Protein AF-A0A7W0Y3I6-F1 (afdb_monomer)

Mean predicted aligned error: 9.72 Å

Secondary structure (DSSP, 8-state):
-PPP-EEEE-SS-----------S---TTEEEEEEEEEEESSSEEEEEPP-TT--EEEEEEPSS-TTSEEEEEPEEEETTEEEEE--SS--EEEEEE--SSS-EEEEE--S-SEEEEEEEEE--SS--PPPTT-EEEEEEE-SS---SSEEEEEEEETTTEEEEPPP--TT-SEEEEEEEGGGSEESSSSPP----TTSEEEEEEEETTEEEEEEEE------SEEEEEEEPEE----EEEEEE--HHHHHHHHHHSSSPP-S--EEEEEE--TTGGGT---S-EEEEEEE-TT--EEEEEE-

Radius of gyration: 23.43 Å; Cα contacts (8 Å, |Δi|>4): 693; chains: 1; bounding box: 51×39×65 Å

Nearest PDB structures (foldseek):
  5a9h-assembly1_A-2  TM=2.454E-01  e=1.380E-02  Rattus norvegicus
  5a9i-assembly3_C  TM=2.597E-01  e=2.493E-02  Rattus norvegicus
  7u39-assembly3_C  TM=4.810E-01  e=3.143E+00  Streptomyces venezuelae
  7u39-assembly5_L  TM=5.023E-01  e=5.991E+00  Streptomyces venezuelae

Structure (mmCIF, N/CA/C/O backbone):
data_AF-A0A7W0Y3I6-F1
#
_entry.id   AF-A0A7W0Y3I6-F1
#
loop_
_atom_site.group_PDB
_atom_site.id
_atom_site.type_symbol
_atom_site.label_atom_id
_atom_site.label_alt_id
_atom_site.label_comp_id
_atom_site.label_asym_id
_atom_site.label_entity_id
_atom_site.label_seq_id
_atom_site.pdbx_PDB_ins_code
_atom_site.Cartn_x
_atom_site.Cartn_y
_atom_site.Cartn_z
_atom_site.occupancy
_atom_site.B_iso_or_equiv
_atom_site.auth_seq_id
_atom_site.auth_comp_id
_atom_site.auth_asym_id
_atom_site.auth_atom_id
_atom_site.pdbx_PDB_model_num
ATOM 1 N N . MET A 1 1 ? 11.186 -16.496 12.638 1.00 23.61 1 MET A N 1
ATOM 2 C CA . MET A 1 1 ? 12.147 -15.377 12.502 1.00 23.61 1 MET A CA 1
ATOM 3 C C . MET A 1 1 ? 11.538 -14.362 11.546 1.00 23.61 1 MET A C 1
ATOM 5 O O . MET A 1 1 ? 11.675 -14.520 10.338 1.00 23.61 1 MET A O 1
ATOM 9 N N . SER A 1 2 ? 10.797 -13.385 12.070 1.00 23.88 2 SER A N 1
ATOM 10 C CA . SER A 1 2 ? 10.217 -12.300 11.266 1.00 23.88 2 SER A CA 1
ATOM 11 C C . SER A 1 2 ? 11.290 -11.248 10.989 1.00 23.88 2 SER A C 1
ATOM 13 O O . SER A 1 2 ? 12.020 -10.861 11.899 1.00 23.88 2 SER A O 1
ATOM 15 N N . ARG A 1 3 ? 11.442 -10.840 9.725 1.00 25.77 3 ARG A N 1
ATOM 16 C CA . ARG A 1 3 ? 12.366 -9.777 9.301 1.00 25.77 3 ARG A CA 1
ATOM 17 C C . ARG A 1 3 ? 11.548 -8.509 9.057 1.00 25.77 3 ARG A C 1
ATOM 19 O O . ARG A 1 3 ? 10.695 -8.510 8.171 1.00 25.77 3 ARG A O 1
ATOM 26 N N . TYR A 1 4 ? 11.807 -7.467 9.841 1.00 31.23 4 TYR A N 1
ATOM 27 C CA . TYR A 1 4 ? 11.154 -6.162 9.725 1.00 31.23 4 TYR A CA 1
ATOM 28 C C . TYR A 1 4 ? 11.995 -5.210 8.871 1.00 31.23 4 TYR A C 1
ATOM 30 O O . TYR A 1 4 ? 13.224 -5.292 8.867 1.00 31.23 4 TYR A O 1
ATOM 38 N N . LEU A 1 5 ? 11.325 -4.318 8.144 1.00 35.97 5 LEU A N 1
ATOM 39 C CA . LEU A 1 5 ? 11.942 -3.319 7.280 1.00 35.97 5 LEU A CA 1
ATOM 40 C C . LEU A 1 5 ? 11.625 -1.922 7.823 1.00 35.97 5 LEU A C 1
ATOM 42 O O . LEU A 1 5 ? 10.460 -1.562 7.974 1.00 35.97 5 LEU A O 1
ATOM 46 N N . MET A 1 6 ? 12.665 -1.133 8.081 1.00 31.39 6 MET A N 1
ATOM 47 C CA . MET A 1 6 ? 12.549 0.291 8.386 1.00 31.39 6 MET A CA 1
ATOM 48 C C . MET A 1 6 ? 12.756 1.083 7.095 1.00 31.39 6 MET A C 1
ATOM 50 O O . MET A 1 6 ? 13.766 0.892 6.417 1.00 31.39 6 MET A O 1
ATOM 54 N N . VAL A 1 7 ? 11.819 1.971 6.756 1.00 34.12 7 VAL A N 1
ATOM 55 C CA . VAL A 1 7 ? 11.922 2.815 5.558 1.00 34.12 7 VAL A CA 1
ATOM 56 C C . VAL A 1 7 ? 11.980 4.282 5.972 1.00 34.12 7 VAL A C 1
ATOM 58 O O . VAL A 1 7 ? 11.050 4.808 6.581 1.00 34.12 7 VAL A O 1
ATOM 61 N N . LEU A 1 8 ? 13.080 4.957 5.623 1.00 28.06 8 LEU A N 1
ATOM 62 C CA . LEU A 1 8 ? 13.115 6.417 5.566 1.00 28.06 8 LEU A CA 1
ATOM 63 C C . LEU A 1 8 ? 12.366 6.846 4.300 1.00 28.06 8 LEU A C 1
ATOM 65 O O . LEU A 1 8 ? 12.861 6.633 3.194 1.00 28.06 8 LEU A O 1
ATOM 69 N N . SER A 1 9 ? 11.184 7.442 4.454 1.00 30.53 9 SER A N 1
ATOM 70 C CA . SER A 1 9 ? 10.461 8.043 3.332 1.00 30.53 9 SER A CA 1
ATOM 71 C C . SER A 1 9 ? 10.729 9.550 3.296 1.00 30.53 9 SER A C 1
ATOM 73 O O . SER A 1 9 ? 10.430 10.291 4.231 1.00 30.53 9 SER A O 1
ATOM 75 N N . LEU A 1 10 ? 11.337 10.007 2.202 1.00 28.16 10 LEU A N 1
ATOM 76 C CA . LEU A 1 10 ? 11.327 11.412 1.799 1.00 28.16 10 LEU A CA 1
ATOM 77 C C . LEU A 1 10 ? 10.118 11.589 0.872 1.00 28.16 10 LEU A C 1
ATOM 79 O O . LEU A 1 10 ? 9.853 10.707 0.060 1.00 28.16 10 LEU A O 1
ATOM 83 N N . GLY A 1 11 ? 9.363 12.681 1.022 1.00 26.28 11 GLY A N 1
ATOM 84 C CA . GLY A 1 11 ? 8.099 12.909 0.312 1.00 26.28 11 GLY A CA 1
ATOM 85 C C . GLY A 1 11 ? 8.204 12.700 -1.204 1.00 26.28 11 GLY A C 1
ATOM 86 O O . GLY A 1 11 ? 8.725 13.550 -1.920 1.00 26.28 11 GLY A O 1
ATOM 87 N N . GLY A 1 12 ? 7.693 11.561 -1.667 1.00 24.64 12 GLY A N 1
ATOM 88 C CA . GLY A 1 12 ? 7.652 11.135 -3.060 1.00 24.64 12 GLY A CA 1
ATOM 89 C C . GLY A 1 12 ? 7.413 9.628 -3.118 1.00 24.64 12 GLY A C 1
ATOM 90 O O . GLY A 1 12 ? 8.161 8.860 -2.520 1.00 24.64 12 GLY A O 1
ATOM 91 N N . CYS A 1 13 ? 6.349 9.189 -3.789 1.00 28.20 13 CYS A N 1
ATOM 92 C CA . CYS A 1 13 ? 6.054 7.774 -3.996 1.00 28.20 13 CYS A CA 1
ATOM 93 C C . CYS A 1 13 ? 7.183 7.136 -4.821 1.00 28.20 13 CYS A C 1
ATOM 95 O O . CYS A 1 13 ? 7.185 7.216 -6.045 1.00 28.20 13 CYS A O 1
ATOM 97 N N . ALA A 1 14 ? 8.164 6.523 -4.164 1.00 29.33 14 ALA A N 1
ATOM 98 C CA . ALA A 1 14 ? 9.117 5.653 -4.831 1.00 29.33 14 ALA A CA 1
ATOM 99 C C . ALA A 1 14 ? 8.497 4.255 -4.891 1.00 29.33 14 ALA A C 1
ATOM 101 O O . ALA A 1 14 ? 8.496 3.526 -3.901 1.00 29.33 14 ALA A O 1
ATOM 102 N N . GLN A 1 15 ? 7.947 3.876 -6.046 1.00 36.53 15 GLN A N 1
ATOM 103 C CA . GLN A 1 15 ? 7.704 2.463 -6.315 1.00 36.53 15 GLN A CA 1
ATOM 104 C C . GLN A 1 15 ? 9.078 1.798 -6.437 1.00 36.53 15 GLN A C 1
ATOM 106 O O . GLN A 1 15 ? 9.821 2.045 -7.388 1.00 36.53 15 GLN A O 1
ATOM 111 N N . LEU A 1 16 ? 9.447 1.022 -5.422 1.00 40.69 16 LEU A N 1
ATOM 112 C CA . LEU A 1 16 ? 10.707 0.294 -5.377 1.00 40.69 16 LEU A CA 1
ATOM 113 C C . LEU A 1 16 ? 10.617 -0.887 -6.346 1.00 40.69 16 LEU A C 1
ATOM 115 O O . LEU A 1 16 ? 9.976 -1.889 -6.060 1.00 40.69 16 LEU A O 1
ATOM 119 N N . ALA A 1 17 ? 11.229 -0.749 -7.520 1.00 46.31 17 ALA A N 1
ATOM 120 C CA . ALA A 1 17 ? 11.530 -1.886 -8.379 1.00 46.31 17 ALA A CA 1
ATOM 121 C C . ALA A 1 17 ? 12.852 -2.499 -7.898 1.00 46.31 17 ALA A C 1
ATOM 123 O O . ALA A 1 17 ? 13.881 -1.819 -7.877 1.00 46.31 17 ALA A O 1
ATOM 124 N N . GLY A 1 18 ? 12.817 -3.761 -7.471 1.00 43.50 18 GLY A N 1
ATOM 125 C CA . GLY A 1 18 ? 14.021 -4.542 -7.199 1.00 43.50 18 GLY A CA 1
ATOM 126 C C . GLY A 1 18 ? 14.618 -5.051 -8.510 1.00 43.50 18 GLY A C 1
ATOM 127 O O . GLY A 1 18 ? 13.893 -5.559 -9.361 1.00 43.50 18 GLY A O 1
ATOM 128 N N . ILE A 1 19 ? 15.929 -4.899 -8.684 1.00 51.16 19 ILE A N 1
ATOM 129 C CA . ILE A 1 19 ? 16.686 -5.561 -9.753 1.00 51.16 19 ILE A CA 1
ATOM 130 C C . ILE A 1 19 ? 17.261 -6.828 -9.123 1.00 51.16 19 ILE A C 1
ATOM 132 O O . ILE A 1 19 ? 18.123 -6.717 -8.254 1.00 51.16 19 ILE A O 1
ATOM 136 N N . ASP A 1 20 ? 16.747 -7.998 -9.503 1.00 45.16 20 ASP A N 1
ATOM 137 C CA . ASP A 1 20 ? 17.109 -9.267 -8.848 1.00 45.16 20 ASP A CA 1
ATOM 138 C C . ASP A 1 20 ? 18.207 -10.042 -9.606 1.00 45.16 20 ASP A C 1
ATOM 140 O O . ASP A 1 20 ? 18.980 -10.771 -8.995 1.00 45.16 20 ASP A O 1
ATOM 144 N N . ASP A 1 21 ? 18.361 -9.835 -10.923 1.00 50.53 21 ASP A N 1
ATOM 145 C CA . ASP A 1 21 ? 19.458 -10.432 -11.700 1.00 50.53 21 ASP A CA 1
ATOM 146 C C . ASP A 1 21 ? 19.717 -9.667 -13.014 1.00 50.53 21 ASP A C 1
ATOM 148 O O . ASP A 1 21 ? 18.790 -9.402 -13.781 1.00 50.53 21 ASP A O 1
ATOM 152 N N . THR A 1 22 ? 20.975 -9.307 -13.290 1.00 51.75 22 THR A N 1
ATOM 153 C CA . THR A 1 22 ? 21.404 -8.712 -14.577 1.00 51.75 22 THR A CA 1
ATOM 154 C C . THR A 1 22 ? 22.368 -9.616 -15.340 1.00 51.75 22 THR A C 1
ATOM 156 O O . THR A 1 22 ? 23.056 -9.153 -16.252 1.00 51.75 22 THR A O 1
ATOM 159 N N . THR A 1 23 ? 22.475 -10.894 -14.964 1.00 50.28 23 THR A N 1
ATOM 160 C CA . THR A 1 23 ? 23.443 -11.817 -15.557 1.00 50.28 23 THR A CA 1
ATOM 161 C C . THR A 1 23 ? 22.762 -12.971 -16.287 1.00 50.28 23 THR A C 1
ATOM 163 O O . THR A 1 23 ? 22.125 -13.838 -15.708 1.00 50.28 23 THR A O 1
ATOM 166 N N . GLY A 1 24 ? 22.926 -12.995 -17.608 1.00 53.41 24 GLY A N 1
ATOM 167 C CA . GLY A 1 24 ? 22.560 -14.112 -18.473 1.00 53.41 24 GLY A CA 1
ATOM 168 C C . GLY A 1 24 ? 23.407 -14.069 -19.747 1.00 53.41 24 GLY A C 1
ATOM 169 O O . GLY A 1 24 ? 23.913 -12.996 -20.090 1.00 53.41 24 GLY A O 1
ATOM 170 N N . PRO A 1 25 ? 23.617 -15.197 -20.449 1.00 51.16 25 PRO A N 1
ATOM 171 C CA . PRO A 1 25 ? 24.312 -15.199 -21.730 1.00 51.16 25 PRO A CA 1
ATOM 172 C C . PRO A 1 25 ? 23.469 -14.433 -22.758 1.00 51.16 25 PRO A C 1
ATOM 174 O O . PRO A 1 25 ? 22.577 -14.990 -23.392 1.00 51.16 25 PRO A O 1
ATOM 177 N N . ALA A 1 26 ? 23.721 -13.134 -22.898 1.00 57.94 26 ALA A N 1
ATOM 178 C CA . ALA A 1 26 ? 23.136 -12.340 -23.964 1.00 57.94 26 ALA A CA 1
ATOM 179 C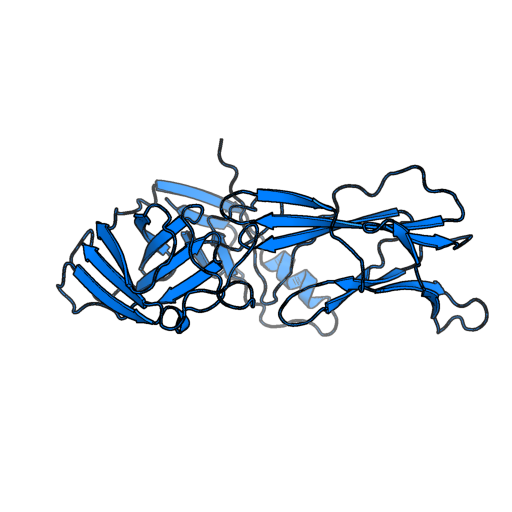 C . ALA A 1 26 ? 23.815 -12.723 -25.283 1.00 57.94 26 ALA A C 1
ATOM 181 O O . ALA A 1 26 ? 25.045 -12.774 -25.363 1.00 57.94 26 ALA A O 1
ATOM 182 N N . SER A 1 27 ? 23.021 -12.961 -26.328 1.00 68.25 27 SER A N 1
ATOM 183 C CA . SER A 1 27 ? 23.555 -12.889 -27.687 1.00 68.25 27 SER A CA 1
ATOM 184 C C . SER A 1 27 ? 24.187 -11.502 -27.864 1.00 68.25 27 SER A C 1
ATOM 186 O O . SER A 1 27 ? 23.546 -10.515 -27.482 1.00 68.25 27 SER A O 1
ATOM 188 N N . PRO A 1 28 ? 25.414 -11.394 -28.406 1.00 71.12 28 PRO A N 1
ATOM 189 C CA . PRO A 1 28 ? 26.099 -10.109 -28.548 1.00 71.12 28 PRO A CA 1
ATOM 190 C C . PRO A 1 28 ? 25.260 -9.089 -29.327 1.00 71.12 28 PRO A C 1
ATOM 192 O O . PRO A 1 28 ? 25.343 -7.903 -29.036 1.00 71.12 28 PRO A O 1
ATOM 195 N N . ASP A 1 29 ? 24.363 -9.561 -30.197 1.00 85.00 29 ASP A N 1
ATOM 196 C CA . ASP A 1 29 ? 23.547 -8.717 -31.070 1.00 85.00 29 ASP A CA 1
ATOM 197 C C . ASP A 1 29 ? 22.122 -8.477 -30.544 1.00 85.00 29 ASP A C 1
ATOM 199 O O . ASP A 1 29 ? 21.364 -7.730 -31.156 1.00 85.00 29 ASP A O 1
ATOM 203 N N . SER A 1 30 ? 21.733 -9.075 -29.411 1.00 88.62 30 SER A N 1
ATOM 204 C CA . SER A 1 30 ? 20.375 -8.947 -28.860 1.00 88.62 30 SER A CA 1
ATOM 205 C C . SER A 1 30 ? 20.365 -8.172 -27.550 1.00 88.62 30 SER A C 1
ATOM 207 O O . SER A 1 30 ? 21.235 -8.358 -26.695 1.00 88.62 30 SER A O 1
ATOM 209 N N . VAL A 1 31 ? 19.341 -7.343 -27.377 1.00 92.88 31 VAL A N 1
ATOM 210 C CA . VAL A 1 31 ? 18.930 -6.805 -26.076 1.00 92.88 31 VAL A CA 1
ATOM 211 C C . VAL A 1 31 ? 17.570 -7.379 -25.701 1.00 92.88 31 VAL A C 1
ATOM 213 O O . VAL A 1 31 ? 16.769 -7.674 -26.589 1.00 92.88 31 VAL A O 1
ATOM 216 N N . THR A 1 32 ? 17.327 -7.580 -24.407 1.00 94.38 32 THR A N 1
ATOM 217 C CA . THR A 1 32 ? 16.065 -8.126 -23.892 1.00 94.38 32 THR A CA 1
ATOM 218 C C . THR A 1 32 ? 15.600 -7.393 -22.640 1.00 94.38 32 THR A C 1
ATOM 220 O O . THR A 1 32 ? 16.409 -6.886 -21.856 1.00 94.38 32 THR A O 1
ATOM 223 N N . LEU A 1 33 ? 14.284 -7.316 -22.474 1.00 93.19 33 LEU A N 1
ATOM 224 C CA . LEU A 1 33 ? 13.615 -6.802 -21.287 1.00 93.19 33 LEU A CA 1
ATOM 225 C C . LEU A 1 33 ? 12.475 -7.756 -20.931 1.00 93.19 33 LEU A C 1
ATOM 227 O O . LEU A 1 33 ? 11.520 -7.886 -21.697 1.00 93.19 33 LEU A O 1
ATOM 231 N N . SER A 1 34 ? 12.572 -8.384 -19.764 1.00 93.69 34 SER A N 1
ATOM 232 C CA . SER A 1 34 ? 11.485 -9.136 -19.143 1.00 93.69 34 SER A CA 1
ATOM 233 C C . SER A 1 34 ? 11.064 -8.477 -17.837 1.00 93.69 34 SER A C 1
ATOM 235 O O . SER A 1 34 ? 11.839 -7.764 -17.183 1.00 93.69 34 SER A O 1
ATOM 237 N N . ILE A 1 35 ? 9.804 -8.686 -17.472 1.00 91.31 35 ILE A N 1
ATOM 238 C CA . ILE A 1 35 ? 9.222 -8.097 -16.273 1.00 91.31 35 ILE A CA 1
ATOM 239 C C . ILE A 1 35 ? 8.507 -9.187 -15.496 1.00 91.31 35 ILE A C 1
ATOM 241 O O . ILE A 1 35 ? 7.617 -9.840 -16.029 1.00 91.31 35 ILE A O 1
ATOM 245 N N . ASP A 1 36 ? 8.866 -9.346 -14.230 1.00 89.50 36 ASP A N 1
ATOM 246 C CA . ASP A 1 36 ? 8.116 -10.176 -13.299 1.00 89.50 36 ASP A CA 1
ATOM 247 C C . ASP A 1 36 ? 7.190 -9.309 -12.469 1.00 89.50 36 ASP A C 1
ATOM 249 O O . ASP A 1 36 ? 7.544 -8.218 -12.022 1.00 89.50 36 ASP A O 1
ATOM 253 N N . ARG A 1 37 ? 5.986 -9.813 -12.242 1.00 86.19 37 ARG A N 1
ATOM 254 C CA . ARG A 1 37 ? 4.988 -9.208 -11.379 1.00 86.19 37 ARG A CA 1
ATOM 255 C C . ARG A 1 37 ? 4.991 -9.928 -10.038 1.00 86.19 37 ARG A C 1
ATOM 257 O O . ARG A 1 37 ? 4.665 -11.110 -9.953 1.00 86.19 37 ARG A O 1
ATOM 264 N N . PHE A 1 38 ? 5.302 -9.192 -8.981 1.00 82.12 38 PHE A N 1
ATOM 265 C CA .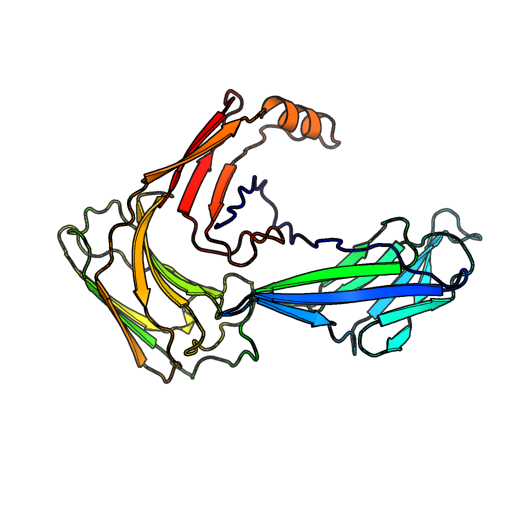 PHE A 1 38 ? 5.153 -9.635 -7.603 1.00 82.12 38 PHE A CA 1
ATOM 266 C C . PHE A 1 38 ? 3.835 -9.103 -7.044 1.00 82.12 38 PHE A C 1
ATOM 268 O O . PHE A 1 38 ? 3.737 -7.942 -6.637 1.00 82.12 38 PHE A O 1
ATOM 275 N N . SER A 1 39 ? 2.813 -9.953 -7.066 1.00 79.06 39 SER A N 1
ATOM 276 C CA . SER A 1 39 ? 1.463 -9.635 -6.606 1.00 79.06 39 SER A CA 1
ATOM 277 C C . SER A 1 39 ? 1.352 -9.916 -5.111 1.00 79.06 39 SER A C 1
ATOM 279 O O . SER A 1 39 ? 1.596 -11.039 -4.667 1.00 79.06 39 SER A O 1
ATOM 281 N N . ILE A 1 40 ? 1.001 -8.898 -4.330 1.00 75.81 40 ILE A N 1
ATOM 282 C CA . ILE A 1 40 ? 0.867 -8.974 -2.876 1.00 75.81 40 ILE A CA 1
ATOM 283 C C . ILE A 1 40 ? -0.610 -8.826 -2.517 1.00 75.81 40 ILE A C 1
ATOM 285 O O . ILE A 1 40 ? -1.146 -7.719 -2.555 1.00 75.81 40 ILE A O 1
ATOM 289 N N . GLY A 1 41 ? -1.240 -9.931 -2.130 1.00 72.31 41 GLY A N 1
ATOM 290 C CA . GLY A 1 41 ? -2.570 -9.951 -1.522 1.00 72.31 41 GLY A CA 1
ATOM 291 C C . GLY A 1 41 ? -2.534 -10.734 -0.213 1.00 72.31 41 GLY A C 1
ATOM 292 O O . GLY A 1 41 ? -1.615 -10.560 0.587 1.00 72.31 41 GLY A O 1
ATOM 293 N N . ALA A 1 42 ? -3.484 -11.652 -0.036 1.00 61.62 42 ALA A N 1
ATOM 294 C CA . ALA A 1 42 ? -3.456 -12.678 1.013 1.00 61.62 42 ALA A CA 1
ATOM 295 C C . ALA A 1 42 ? -2.174 -13.529 0.991 1.00 61.62 42 ALA A C 1
ATOM 297 O O . ALA A 1 42 ? -1.597 -13.892 2.015 1.00 61.62 42 ALA A O 1
ATOM 298 N N . THR A 1 43 ? -1.723 -13.839 -0.221 1.00 67.75 43 THR A N 1
ATOM 299 C CA . THR A 1 43 ? -0.462 -14.510 -0.514 1.00 67.75 43 THR A CA 1
ATOM 300 C C . THR A 1 43 ? 0.394 -13.603 -1.380 1.00 67.75 43 THR A C 1
ATOM 302 O O . THR A 1 43 ? -0.126 -12.764 -2.117 1.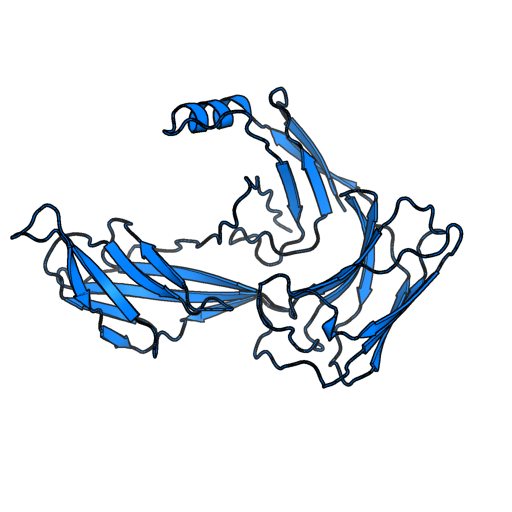00 67.75 43 THR A O 1
ATOM 305 N N . ALA A 1 44 ? 1.706 -13.809 -1.336 1.00 73.38 44 ALA A N 1
ATOM 306 C CA . ALA A 1 44 ? 2.614 -13.198 -2.290 1.00 73.38 44 ALA A CA 1
ATOM 307 C C . ALA A 1 44 ? 2.882 -14.182 -3.433 1.00 73.38 44 ALA A C 1
ATOM 309 O O . ALA A 1 44 ? 3.292 -15.318 -3.180 1.00 73.38 44 ALA A O 1
ATOM 310 N N . VAL A 1 45 ? 2.629 -13.758 -4.668 1.00 81.19 45 VAL A N 1
ATOM 311 C CA . VAL A 1 45 ? 2.835 -14.573 -5.869 1.00 81.19 45 VAL A CA 1
ATOM 312 C C . VAL A 1 45 ? 3.724 -13.808 -6.832 1.00 81.19 45 VAL A C 1
ATOM 314 O O . VAL A 1 45 ? 3.428 -12.671 -7.186 1.00 81.19 45 VAL A O 1
ATOM 317 N N . GLU A 1 46 ? 4.802 -14.449 -7.264 1.00 85.25 46 GLU A N 1
ATOM 318 C CA . GLU A 1 46 ? 5.657 -13.960 -8.339 1.00 85.25 46 GLU A CA 1
ATOM 319 C C . GLU A 1 46 ? 5.324 -14.723 -9.618 1.00 85.25 46 GLU A C 1
ATOM 321 O O . GLU A 1 46 ? 5.279 -15.956 -9.614 1.00 85.25 46 GLU A O 1
ATOM 326 N N . ALA A 1 47 ? 5.062 -13.997 -10.699 1.00 88.56 47 ALA A N 1
ATOM 327 C CA . ALA A 1 47 ? 4.836 -14.573 -12.016 1.00 88.56 47 ALA A CA 1
ATOM 328 C C . ALA A 1 47 ? 5.315 -13.601 -13.101 1.00 88.56 47 ALA A C 1
ATOM 330 O O . ALA A 1 47 ? 5.243 -12.390 -12.884 1.00 88.56 47 ALA A O 1
ATOM 331 N N . PRO A 1 48 ? 5.739 -14.088 -14.278 1.00 91.12 48 PRO A N 1
ATOM 332 C CA . PRO A 1 48 ? 6.033 -13.215 -15.405 1.00 91.12 48 PRO A CA 1
ATOM 333 C C . PRO A 1 48 ? 4.828 -12.341 -15.768 1.00 91.12 48 PRO A C 1
ATOM 335 O O . PRO A 1 48 ? 3.685 -12.808 -15.777 1.00 91.12 48 PRO A O 1
ATOM 338 N N . LEU A 1 49 ? 5.079 -11.069 -16.067 1.00 91.38 49 LEU A N 1
ATOM 339 C CA . LEU A 1 49 ? 4.059 -10.142 -16.534 1.00 91.38 49 LEU A CA 1
ATOM 340 C C . LEU A 1 49 ? 3.788 -10.383 -18.023 1.00 91.38 49 LEU A C 1
ATOM 342 O O . LEU A 1 49 ? 4.719 -10.426 -18.821 1.00 91.38 49 LEU A O 1
ATOM 346 N N . ASP A 1 50 ? 2.515 -10.490 -18.403 1.00 92.88 50 ASP A N 1
ATOM 347 C CA . ASP A 1 50 ? 2.120 -10.467 -19.813 1.00 92.88 50 ASP A CA 1
ATOM 348 C C . ASP A 1 50 ? 2.304 -9.050 -20.375 1.00 92.88 50 ASP A C 1
ATOM 350 O O . ASP A 1 50 ? 1.704 -8.082 -19.898 1.00 92.88 50 ASP A O 1
ATOM 354 N N . LEU A 1 51 ? 3.168 -8.940 -21.377 1.00 94.25 51 LEU A N 1
ATOM 355 C CA . LEU A 1 51 ? 3.550 -7.703 -22.048 1.00 94.25 51 LEU A CA 1
ATOM 356 C C . LEU A 1 51 ? 2.731 -7.456 -23.325 1.00 94.25 51 LEU A C 1
ATOM 358 O O . LEU A 1 51 ? 2.968 -6.477 -24.041 1.00 94.25 51 LEU A O 1
ATOM 362 N N . THR A 1 52 ? 1.752 -8.314 -23.626 1.00 94.19 52 THR A N 1
ATOM 363 C CA . THR A 1 52 ? 0.866 -8.163 -24.785 1.00 94.19 52 THR A CA 1
ATOM 364 C C . THR A 1 52 ? 0.099 -6.839 -24.724 1.00 94.19 52 THR A C 1
ATOM 366 O O . THR A 1 52 ? -0.558 -6.513 -23.739 1.00 94.19 52 THR A O 1
ATOM 369 N N . GLY A 1 53 ? 0.165 -6.057 -25.804 1.00 92.50 53 GLY A N 1
ATOM 370 C CA . GLY A 1 53 ? -0.486 -4.743 -25.891 1.00 92.50 53 GLY A CA 1
ATOM 371 C C . GLY A 1 53 ? 0.269 -3.606 -25.190 1.00 92.50 53 GLY A C 1
ATOM 372 O O . GLY A 1 53 ? -0.150 -2.452 -25.296 1.00 92.50 53 GLY A O 1
ATOM 373 N N . LEU A 1 54 ? 1.389 -3.901 -24.527 1.00 94.69 54 LEU A N 1
ATOM 374 C CA . LEU A 1 54 ? 2.336 -2.913 -24.020 1.00 94.69 54 LEU A CA 1
ATOM 375 C C . LEU A 1 54 ? 3.470 -2.697 -25.035 1.00 94.69 54 LEU A C 1
ATOM 377 O O . LEU A 1 54 ? 3.700 -3.510 -25.931 1.00 94.69 54 LEU A O 1
ATOM 381 N N . THR A 1 55 ? 4.195 -1.586 -24.903 1.00 96.06 55 THR A N 1
ATOM 382 C CA . THR A 1 55 ? 5.265 -1.212 -25.840 1.00 96.06 55 THR A CA 1
ATOM 383 C C . THR A 1 55 ? 6.591 -0.995 -25.135 1.00 96.06 55 THR A C 1
ATOM 385 O O . THR A 1 55 ? 6.622 -0.394 -24.059 1.00 96.06 55 THR A O 1
ATOM 388 N N . ALA A 1 56 ? 7.682 -1.374 -25.799 1.00 97.00 56 ALA A N 1
ATOM 389 C CA . ALA A 1 56 ? 9.037 -0.987 -25.437 1.00 97.00 56 ALA A CA 1
ATOM 390 C C . ALA A 1 56 ? 9.807 -0.458 -26.655 1.00 97.00 56 ALA A C 1
ATOM 392 O O . ALA A 1 56 ? 9.546 -0.809 -27.806 1.00 97.00 56 ALA A O 1
ATOM 393 N N . THR A 1 57 ? 10.742 0.449 -26.411 1.00 97.62 57 THR A N 1
ATOM 394 C CA . THR A 1 57 ? 11.598 1.075 -27.418 1.00 97.62 57 THR A CA 1
ATOM 395 C C . THR A 1 57 ? 12.972 1.292 -26.813 1.00 97.62 57 THR A C 1
ATOM 397 O O . THR A 1 57 ? 13.114 1.993 -25.809 1.00 97.62 57 THR A O 1
ATOM 400 N N . TYR A 1 58 ? 13.991 0.714 -27.433 1.00 96.38 58 TYR A N 1
ATOM 401 C CA . TYR A 1 58 ? 15.372 0.974 -27.064 1.00 96.38 58 TYR A CA 1
ATOM 402 C C . TYR A 1 58 ? 15.830 2.305 -27.658 1.00 96.38 58 TYR A C 1
ATOM 404 O O . TYR A 1 58 ? 15.513 2.645 -28.800 1.00 96.38 58 TYR A O 1
ATOM 412 N N . LEU A 1 59 ? 16.546 3.070 -26.842 1.00 94.81 59 LEU A N 1
ATOM 413 C CA . LEU A 1 59 ? 17.119 4.362 -27.177 1.00 94.81 59 LEU A CA 1
ATOM 414 C C . LEU A 1 59 ? 18.628 4.181 -27.314 1.00 94.81 59 LEU A C 1
ATOM 416 O O . LEU A 1 59 ? 19.344 3.983 -26.326 1.00 94.81 59 LEU A O 1
ATOM 420 N N . GLU A 1 60 ? 19.089 4.231 -28.553 1.00 92.62 60 GLU A N 1
ATOM 421 C CA . GLU A 1 60 ? 20.495 4.165 -28.926 1.00 92.62 60 GLU A CA 1
ATOM 422 C C . GLU A 1 60 ? 20.993 5.578 -29.220 1.00 92.62 60 GLU A C 1
ATOM 424 O O . GLU A 1 60 ? 20.229 6.411 -29.704 1.00 92.62 60 GLU A O 1
ATOM 429 N N . LEU A 1 61 ? 22.265 5.864 -28.947 1.00 88.75 61 LEU A N 1
ATOM 430 C CA . LEU A 1 61 ? 22.863 7.109 -29.429 1.00 88.75 61 LEU A CA 1
ATOM 431 C C . LEU A 1 61 ? 22.823 7.109 -30.956 1.00 88.75 61 LEU A C 1
ATOM 433 O O . LEU A 1 61 ? 23.219 6.123 -31.581 1.00 88.75 61 LEU A O 1
ATOM 437 N N . ASP A 1 62 ? 22.325 8.193 -31.543 1.00 88.94 62 ASP A N 1
ATOM 438 C CA . ASP A 1 62 ? 22.285 8.313 -32.993 1.00 88.94 62 ASP A CA 1
ATOM 439 C C . ASP A 1 62 ? 23.696 8.667 -33.513 1.00 88.94 62 ASP A C 1
ATOM 441 O O . ASP A 1 62 ? 24.258 9.690 -33.111 1.00 88.94 62 ASP A O 1
ATOM 445 N N . PRO A 1 63 ? 24.321 7.827 -34.362 1.00 85.75 63 PRO A N 1
ATOM 446 C CA . PRO A 1 63 ? 25.642 8.124 -34.910 1.00 85.75 63 PRO A CA 1
ATOM 447 C C . PRO A 1 63 ? 25.629 9.307 -35.890 1.00 85.75 63 PRO A C 1
ATOM 449 O O . PRO A 1 63 ? 26.683 9.899 -36.129 1.00 85.75 63 PRO A O 1
ATOM 452 N N . GLU A 1 64 ? 24.469 9.645 -36.461 1.00 91.19 64 GLU A N 1
ATOM 453 C CA . GLU A 1 64 ? 24.294 10.769 -37.386 1.00 91.19 64 GLU A CA 1
ATOM 454 C C . GLU A 1 64 ? 23.899 12.063 -36.652 1.00 91.19 64 GLU A C 1
ATOM 456 O O . GLU A 1 64 ? 24.211 13.158 -37.127 1.00 91.19 64 GLU A O 1
ATOM 461 N N . ASP A 1 65 ? 23.288 11.946 -35.468 1.00 90.19 65 ASP A N 1
ATOM 462 C CA . ASP A 1 65 ? 22.971 13.059 -34.567 1.00 90.19 65 ASP A CA 1
ATOM 463 C C . ASP A 1 65 ? 23.394 12.750 -33.115 1.00 90.19 65 ASP A C 1
ATOM 465 O O . ASP A 1 65 ? 22.602 12.235 -32.324 1.00 90.19 65 ASP A O 1
ATOM 469 N N . PRO A 1 66 ? 24.609 13.141 -32.688 1.00 81.75 66 PRO A N 1
ATOM 470 C CA . PRO A 1 66 ? 25.097 12.851 -31.338 1.00 81.75 66 PRO A CA 1
ATOM 471 C C . PRO A 1 66 ? 24.316 13.574 -30.225 1.00 81.75 66 PRO A C 1
ATOM 473 O O . PRO A 1 66 ? 24.600 13.359 -29.045 1.00 81.75 66 PRO A O 1
ATOM 476 N N . THR A 1 67 ? 23.367 14.453 -30.571 1.00 83.81 67 THR A N 1
ATOM 477 C CA . THR A 1 67 ? 22.459 15.103 -29.614 1.00 83.81 67 THR A CA 1
ATOM 478 C C . THR A 1 67 ? 21.108 14.392 -29.486 1.00 83.81 67 THR A C 1
ATOM 480 O O . THR A 1 67 ? 20.340 14.703 -28.572 1.00 83.81 67 THR A O 1
ATOM 483 N N . GLY A 1 68 ? 20.833 13.424 -30.365 1.00 88.50 68 GLY A N 1
ATOM 484 C CA . GLY A 1 68 ? 19.588 12.675 -30.451 1.00 88.50 68 GLY A CA 1
ATOM 485 C C . GLY A 1 68 ? 19.721 11.197 -30.075 1.00 88.50 68 GLY A C 1
ATOM 486 O O . GLY A 1 68 ? 20.799 10.673 -29.790 1.00 88.50 68 GLY A O 1
ATOM 487 N N . PHE A 1 69 ? 18.574 10.516 -30.075 1.00 92.69 69 PHE A N 1
ATOM 488 C CA . PHE A 1 69 ? 18.499 9.068 -29.903 1.00 92.69 69 PHE A CA 1
ATOM 489 C C . PHE A 1 69 ? 17.848 8.426 -31.121 1.00 92.69 69 PHE A C 1
ATOM 491 O O . PHE A 1 69 ? 16.715 8.777 -31.476 1.00 92.69 69 PHE A O 1
ATOM 498 N N . ARG A 1 70 ? 18.503 7.405 -31.675 1.00 94.00 70 ARG A N 1
ATOM 499 C CA . ARG A 1 70 ? 17.853 6.452 -32.567 1.00 94.00 70 ARG A CA 1
ATOM 500 C C . ARG A 1 70 ? 16.914 5.587 -31.734 1.00 94.00 70 ARG A C 1
ATOM 502 O O . ARG A 1 70 ? 17.277 5.081 -30.672 1.00 94.00 70 ARG A O 1
ATOM 509 N N . ARG A 1 71 ? 15.680 5.439 -32.209 1.00 95.62 71 ARG A N 1
ATOM 510 C CA . ARG A 1 71 ? 14.638 4.653 -31.547 1.00 95.62 71 ARG A CA 1
ATOM 511 C C . ARG A 1 71 ? 14.461 3.332 -32.269 1.00 95.62 71 ARG A C 1
ATOM 513 O O . ARG A 1 71 ? 14.028 3.327 -33.419 1.00 95.62 71 ARG A O 1
ATOM 520 N N . THR A 1 72 ? 14.724 2.242 -31.567 1.00 96.62 72 THR A N 1
ATOM 521 C CA . THR A 1 72 ? 14.539 0.886 -32.080 1.00 96.62 72 THR A CA 1
ATOM 522 C C . THR A 1 72 ? 13.389 0.238 -31.314 1.00 96.62 72 THR A C 1
ATOM 524 O O . THR A 1 72 ? 13.551 -0.075 -30.129 1.00 96.62 72 THR A O 1
ATOM 527 N N . PRO A 1 73 ? 12.194 0.100 -31.925 1.00 97.25 73 PRO A N 1
ATOM 528 C CA . PRO A 1 73 ? 11.074 -0.593 -31.301 1.00 97.25 73 PRO A CA 1
ATOM 529 C C . PRO A 1 73 ? 11.479 -2.015 -30.918 1.00 97.25 73 PRO A C 1
ATOM 531 O O . PRO A 1 73 ? 12.135 -2.703 -31.698 1.00 97.25 73 PRO A O 1
ATOM 534 N N . ALA A 1 74 ? 11.102 -2.439 -29.717 1.00 96.75 74 ALA A N 1
ATOM 535 C CA . ALA A 1 74 ? 11.272 -3.8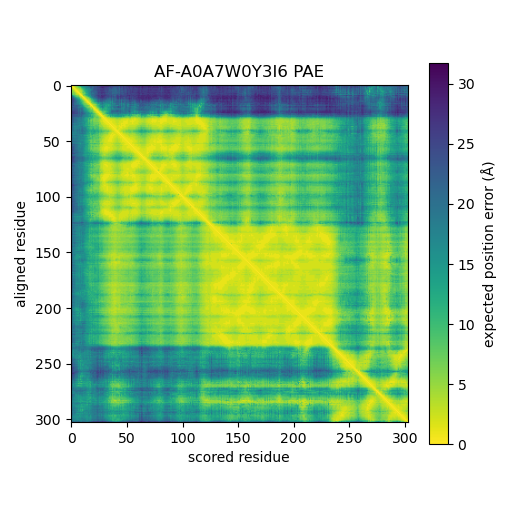23 -29.317 1.00 96.75 74 ALA A CA 1
ATOM 536 C C . ALA A 1 74 ? 10.070 -4.649 -29.786 1.00 96.75 74 ALA A C 1
ATOM 538 O O . ALA A 1 74 ? 8.929 -4.183 -29.745 1.00 96.75 74 ALA A O 1
ATOM 539 N N . GLU A 1 75 ? 10.329 -5.880 -30.201 1.00 96.88 75 GLU A N 1
ATOM 540 C CA . GLU A 1 75 ? 9.308 -6.861 -30.554 1.00 96.88 75 GLU A CA 1
ATOM 541 C C . GLU A 1 75 ? 9.109 -7.830 -29.387 1.00 96.88 75 GLU A C 1
ATOM 543 O O . GLU A 1 75 ? 10.027 -8.076 -28.605 1.00 96.88 75 GLU A O 1
ATOM 548 N N . LEU A 1 76 ? 7.906 -8.385 -29.243 1.00 95.88 76 LEU A N 1
ATOM 549 C CA . LEU A 1 76 ? 7.672 -9.473 -28.294 1.00 95.88 76 LEU A CA 1
ATOM 550 C C . LEU A 1 76 ? 8.316 -10.746 -28.849 1.00 95.88 76 LEU A C 1
ATOM 552 O O . LEU A 1 76 ? 7.816 -11.317 -29.818 1.00 95.88 76 LEU A O 1
ATOM 556 N N . ALA A 1 77 ? 9.422 -11.181 -28.244 1.00 93.00 77 ALA A N 1
ATOM 557 C CA . ALA A 1 77 ? 10.029 -12.478 -28.550 1.00 93.00 77 ALA A CA 1
ATOM 558 C C . ALA A 1 77 ? 9.134 -13.626 -28.053 1.00 93.00 77 ALA A C 1
ATOM 560 O O . ALA A 1 77 ? 9.030 -14.676 -28.686 1.00 93.00 77 ALA A O 1
ATOM 561 N N . ASP A 1 78 ? 8.459 -13.378 -26.933 1.00 93.00 78 ASP A N 1
ATOM 562 C CA . ASP A 1 78 ? 7.383 -14.167 -26.350 1.00 93.00 78 ASP A CA 1
ATOM 563 C C . ASP A 1 78 ? 6.446 -13.213 -25.569 1.00 93.00 78 ASP A C 1
ATOM 565 O O . ASP A 1 78 ? 6.753 -12.021 -25.461 1.00 93.00 78 ASP A O 1
ATOM 569 N N . PRO A 1 79 ? 5.300 -13.677 -25.029 1.00 94.00 79 PRO A N 1
ATOM 570 C CA . PRO A 1 79 ? 4.377 -12.807 -24.291 1.00 94.00 79 PRO A CA 1
ATOM 571 C C . PRO A 1 79 ? 4.968 -12.102 -23.057 1.00 94.00 79 PRO A C 1
ATOM 573 O O . PRO A 1 79 ? 4.327 -11.209 -22.521 1.00 94.00 79 PRO A O 1
ATOM 576 N N . MET A 1 80 ? 6.153 -12.487 -22.581 1.00 94.06 80 MET A N 1
ATOM 577 C CA . MET A 1 80 ? 6.765 -12.030 -21.325 1.00 94.06 80 MET A CA 1
ATOM 578 C C . MET A 1 80 ? 8.091 -11.282 -21.542 1.00 94.06 80 MET A C 1
ATOM 580 O O . MET A 1 80 ? 8.657 -10.738 -20.588 1.00 94.06 80 MET A O 1
ATOM 584 N N . THR A 1 81 ? 8.594 -11.244 -22.781 1.00 95.44 81 THR A N 1
ATOM 585 C CA . THR A 1 81 ? 9.921 -10.713 -23.103 1.00 95.44 81 THR A CA 1
ATOM 586 C C . THR A 1 81 ? 9.891 -9.853 -24.359 1.00 95.44 81 THR A C 1
ATOM 588 O O . THR A 1 81 ? 9.598 -10.324 -25.461 1.00 95.44 81 THR A O 1
ATOM 591 N N . TRP A 1 82 ? 10.297 -8.594 -24.212 1.00 96.75 82 TRP A N 1
ATOM 592 C CA . TRP A 1 82 ? 10.663 -7.750 -25.343 1.00 96.75 82 TRP A CA 1
ATOM 593 C C . TRP A 1 82 ? 12.108 -7.998 -25.762 1.00 96.75 82 TRP A C 1
ATOM 595 O O . TRP A 1 82 ? 12.990 -8.133 -24.912 1.00 96.75 82 TRP A O 1
ATOM 605 N N . ALA A 1 83 ? 12.364 -7.986 -27.066 1.00 96.12 83 ALA A N 1
ATOM 606 C CA . ALA A 1 83 ? 13.696 -8.092 -27.637 1.00 96.12 83 ALA A CA 1
ATOM 607 C C . ALA A 1 83 ? 13.884 -7.140 -28.823 1.00 96.12 83 ALA A C 1
ATOM 609 O O . ALA A 1 83 ? 12.940 -6.795 -29.532 1.00 96.12 83 ALA A O 1
ATOM 610 N N . ALA A 1 84 ? 15.127 -6.728 -29.055 1.00 96.25 84 ALA A N 1
ATOM 611 C CA . ALA A 1 84 ? 15.528 -6.028 -30.270 1.00 96.25 84 ALA A CA 1
ATOM 612 C C . ALA A 1 84 ? 16.942 -6.447 -30.682 1.00 96.25 84 ALA A C 1
ATOM 614 O O . ALA A 1 84 ? 17.772 -6.793 -29.836 1.00 96.25 84 ALA A O 1
ATOM 615 N N . THR A 1 85 ? 17.221 -6.383 -31.986 1.00 95.19 85 THR A N 1
ATOM 616 C CA . THR A 1 85 ? 18.575 -6.591 -32.514 1.00 95.19 85 THR A CA 1
ATOM 617 C C . THR A 1 85 ? 19.322 -5.262 -32.501 1.00 95.19 85 THR A C 1
ATOM 619 O O . THR A 1 85 ? 19.005 -4.364 -33.278 1.00 95.19 85 THR A O 1
ATOM 622 N N . ILE A 1 86 ? 20.298 -5.130 -31.606 1.00 92.12 86 ILE A N 1
ATOM 623 C CA . ILE A 1 86 ? 21.126 -3.931 -31.429 1.00 92.12 86 ILE A CA 1
ATOM 624 C C . ILE A 1 86 ? 22.584 -4.393 -31.368 1.00 92.12 86 ILE A C 1
ATOM 626 O O . ILE A 1 86 ? 22.985 -4.932 -30.340 1.00 92.12 86 ILE A O 1
ATOM 630 N N . PRO A 1 87 ? 23.386 -4.219 -32.433 1.00 87.50 87 PRO A N 1
ATOM 631 C CA . PRO A 1 87 ? 24.699 -4.863 -32.544 1.00 87.50 87 PRO A CA 1
ATOM 632 C C . PRO A 1 87 ? 25.690 -4.512 -31.427 1.00 87.50 87 PRO A C 1
ATOM 634 O O . PRO A 1 87 ? 26.531 -5.323 -31.063 1.00 87.50 87 PRO A O 1
ATOM 637 N N . GLU A 1 88 ? 25.609 -3.302 -30.868 1.00 87.06 88 GLU A N 1
ATOM 638 C CA . GLU A 1 88 ? 26.619 -2.797 -29.937 1.00 87.06 88 GLU A CA 1
ATOM 639 C C . GLU A 1 88 ? 26.008 -1.963 -28.805 1.00 87.06 88 GLU A C 1
ATOM 641 O O . GLU A 1 88 ? 24.861 -1.522 -28.861 1.00 87.06 88 GLU A O 1
ATOM 646 N N . GLY A 1 89 ? 26.796 -1.744 -27.752 1.00 87.00 89 GLY A N 1
ATOM 647 C CA . GLY A 1 89 ? 26.438 -0.864 -26.643 1.00 87.00 89 GLY A CA 1
ATOM 648 C C . GLY A 1 89 ? 25.421 -1.445 -25.656 1.00 87.00 89 GLY A C 1
ATOM 649 O O . GLY A 1 89 ? 25.106 -2.638 -25.650 1.00 87.00 89 GLY A O 1
ATOM 650 N N . THR A 1 90 ? 24.947 -0.575 -24.767 1.00 89.81 90 THR A N 1
ATOM 651 C CA . THR A 1 90 ? 23.998 -0.878 -23.687 1.00 89.81 90 THR A CA 1
ATOM 652 C C . THR A 1 90 ? 22.893 0.185 -23.682 1.00 89.81 90 THR A C 1
ATOM 654 O O . THR A 1 90 ? 22.925 1.120 -22.877 1.00 89.81 90 THR A O 1
ATOM 657 N N . PRO A 1 91 ? 21.952 0.110 -24.643 1.00 92.12 91 PRO A N 1
ATOM 658 C CA . PRO A 1 91 ? 20.962 1.160 -24.854 1.00 92.12 91 PRO A CA 1
ATOM 659 C C . PRO A 1 91 ? 20.055 1.330 -23.637 1.00 92.12 91 PRO A C 1
ATOM 661 O O . PRO A 1 91 ? 19.794 0.390 -22.883 1.00 92.12 91 PRO A O 1
ATOM 664 N N . SER A 1 92 ? 19.534 2.544 -23.469 1.00 92.31 92 SER A N 1
ATOM 665 C CA . SER A 1 92 ? 18.440 2.763 -22.519 1.00 92.31 92 SER A CA 1
ATOM 666 C C . SER A 1 92 ? 17.149 2.183 -23.091 1.00 92.31 92 SER A C 1
ATOM 668 O O . SER A 1 92 ? 17.018 2.046 -24.305 1.00 92.31 92 SER A O 1
ATOM 670 N N . VAL A 1 93 ? 16.172 1.866 -22.248 1.00 94.38 93 VAL A N 1
ATOM 671 C CA . VAL A 1 93 ? 14.872 1.350 -22.691 1.00 94.38 93 VAL A CA 1
ATOM 672 C C . VAL A 1 93 ? 13.742 2.213 -22.155 1.00 94.38 93 VAL A C 1
ATOM 674 O O . VAL A 1 93 ? 13.653 2.472 -20.955 1.00 94.38 93 VAL A O 1
ATOM 677 N N . LEU A 1 94 ? 12.888 2.670 -23.066 1.00 94.44 94 LEU A N 1
ATOM 678 C CA . LEU A 1 94 ? 11.621 3.322 -22.778 1.00 94.44 94 LEU A CA 1
ATOM 679 C C . LEU A 1 94 ? 10.513 2.276 -22.911 1.00 94.44 94 LEU A C 1
ATOM 681 O O . LEU A 1 94 ? 10.363 1.700 -23.984 1.00 94.44 94 LEU A O 1
ATOM 685 N N . PHE A 1 95 ? 9.740 2.016 -21.865 1.00 94.62 95 PHE A N 1
ATOM 686 C CA . PHE A 1 95 ? 8.704 0.981 -21.894 1.00 94.62 95 PHE A CA 1
ATOM 687 C C . PHE A 1 95 ? 7.476 1.375 -21.084 1.00 94.62 95 PHE A C 1
ATOM 689 O O . PHE A 1 95 ? 7.558 2.174 -20.151 1.00 94.62 95 PHE A O 1
ATOM 696 N N . THR A 1 96 ? 6.324 0.832 -21.458 1.00 92.31 96 THR A N 1
ATOM 697 C CA . THR A 1 96 ? 5.047 1.101 -20.796 1.00 92.31 96 THR A CA 1
ATOM 698 C C . THR A 1 96 ? 4.722 -0.014 -19.818 1.00 92.31 96 THR A C 1
ATOM 700 O O . THR A 1 96 ? 4.738 -1.186 -20.179 1.00 92.31 96 THR A O 1
ATOM 703 N N . MET A 1 97 ? 4.392 0.364 -18.588 1.00 89.44 97 MET A N 1
ATOM 704 C CA . MET A 1 97 ? 3.942 -0.546 -17.543 1.00 89.44 97 MET A CA 1
ATOM 705 C C . MET A 1 97 ? 2.430 -0.471 -17.375 1.00 89.44 97 MET A C 1
ATOM 707 O O . MET A 1 97 ? 1.880 0.628 -17.485 1.00 89.44 97 MET A O 1
ATOM 711 N N . PRO A 1 98 ? 1.751 -1.582 -17.040 1.00 87.56 98 PRO A N 1
ATOM 712 C CA . PRO A 1 98 ? 0.306 -1.618 -16.837 1.00 87.56 98 PRO A CA 1
ATOM 713 C C . PRO A 1 98 ? -0.064 -1.090 -15.442 1.00 87.56 98 PRO A C 1
ATOM 715 O O . PRO A 1 98 ? -0.879 -1.676 -14.731 1.00 87.56 98 PRO A O 1
ATOM 718 N N . ASP A 1 99 ? 0.603 -0.018 -15.013 1.00 82.69 99 ASP A N 1
ATOM 719 C CA . ASP A 1 99 ? 0.307 0.656 -13.758 1.00 82.69 99 ASP A CA 1
ATOM 720 C C . ASP A 1 99 ? -1.120 1.228 -13.809 1.00 82.69 99 ASP A C 1
ATOM 722 O O . ASP A 1 99 ? -1.633 1.589 -14.871 1.00 82.69 99 ASP A O 1
ATOM 726 N N . LEU A 1 100 ? -1.778 1.290 -12.653 1.00 77.44 100 LEU A N 1
ATOM 727 C CA . LEU A 1 100 ? -3.127 1.831 -12.511 1.00 77.44 100 LEU A CA 1
ATOM 728 C C . LEU A 1 100 ? -3.075 3.220 -11.853 1.00 77.44 100 LEU A C 1
ATOM 730 O O . LEU A 1 100 ? -2.172 3.477 -11.056 1.00 77.44 100 LEU A O 1
ATOM 734 N N . PRO A 1 101 ? -4.022 4.126 -12.169 1.00 72.12 101 PRO A N 1
ATOM 735 C CA . PRO A 1 101 ? -5.192 3.933 -13.039 1.00 72.12 101 PRO A CA 1
ATOM 736 C C . PRO A 1 101 ? -4.888 4.010 -14.544 1.00 72.12 101 PRO A C 1
ATOM 738 O O . PRO A 1 101 ? -5.740 3.657 -15.355 1.00 72.12 101 PRO A O 1
ATOM 741 N N . THR A 1 102 ? -3.696 4.467 -14.928 1.00 80.50 102 THR A N 1
ATOM 742 C CA . THR A 1 102 ? -3.275 4.590 -16.328 1.00 80.50 102 THR A CA 1
ATOM 743 C C . THR A 1 102 ? -1.871 4.034 -16.519 1.00 80.50 102 THR A C 1
ATOM 745 O O . THR A 1 102 ? -1.003 4.342 -15.692 1.00 80.50 102 THR A O 1
ATOM 748 N N . PRO A 1 103 ? -1.610 3.316 -17.629 1.00 85.50 103 PRO A N 1
ATOM 749 C CA . PRO A 1 103 ? -0.279 2.822 -17.930 1.00 85.50 103 PRO A CA 1
ATOM 750 C C . PRO A 1 103 ? 0.767 3.935 -17.860 1.00 85.50 103 PRO A C 1
ATOM 752 O O . PRO A 1 103 ? 0.554 5.037 -18.371 1.00 85.50 103 PRO A O 1
ATOM 755 N N . THR A 1 104 ? 1.898 3.650 -17.219 1.00 86.31 104 THR A N 1
ATOM 756 C CA . THR A 1 104 ? 2.966 4.632 -17.006 1.00 86.31 104 THR A CA 1
ATOM 757 C C . THR A 1 104 ? 4.183 4.262 -17.835 1.00 86.31 104 THR A C 1
ATOM 759 O O . THR A 1 104 ? 4.653 3.124 -17.812 1.00 86.31 104 THR A O 1
ATOM 762 N N . THR A 1 105 ? 4.716 5.235 -18.567 1.00 89.62 105 THR A N 1
ATOM 763 C CA . THR A 1 105 ? 5.957 5.066 -19.323 1.00 89.62 105 THR A CA 1
ATOM 764 C C . THR A 1 105 ? 7.162 5.255 -18.409 1.00 89.62 105 THR A C 1
ATOM 766 O O . THR A 1 105 ? 7.247 6.235 -17.668 1.00 89.62 105 THR A O 1
ATOM 769 N N . ARG A 1 106 ? 8.116 4.331 -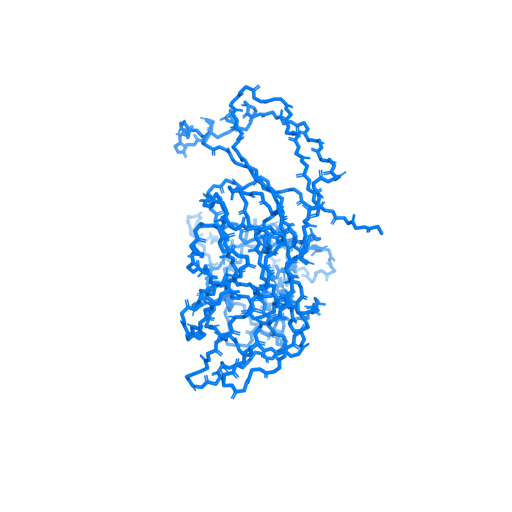18.487 1.00 88.62 106 ARG A N 1
ATOM 770 C CA . ARG A 1 106 ? 9.357 4.314 -17.710 1.00 88.62 106 ARG A CA 1
ATOM 771 C C . ARG A 1 106 ? 10.555 4.352 -18.643 1.00 88.62 106 ARG A C 1
ATOM 773 O O . ARG A 1 106 ? 10.499 3.805 -19.739 1.00 88.62 106 ARG A O 1
ATOM 780 N N . LEU A 1 107 ? 11.636 4.980 -18.193 1.00 90.56 107 LEU A N 1
ATOM 781 C CA . LEU A 1 107 ? 12.921 5.011 -18.885 1.00 90.56 107 LEU A CA 1
ATOM 782 C C . LEU A 1 107 ? 13.992 4.428 -17.969 1.00 90.56 107 LEU A C 1
ATOM 784 O O . LEU A 1 107 ? 14.273 5.014 -16.924 1.00 90.56 107 LEU A O 1
ATOM 788 N N . TYR A 1 108 ? 14.604 3.315 -18.369 1.00 88.38 108 TYR A N 1
ATOM 789 C CA . TYR A 1 108 ? 15.722 2.698 -17.652 1.00 88.38 108 TYR A CA 1
ATOM 790 C C . TYR A 1 108 ? 17.019 2.816 -18.450 1.00 88.38 108 TYR A C 1
ATOM 792 O O . TYR A 1 108 ? 17.080 2.440 -19.616 1.00 88.38 108 TYR A O 1
ATOM 800 N N . ALA A 1 109 ? 18.067 3.314 -17.790 1.00 87.31 109 ALA A N 1
ATOM 801 C CA . ALA A 1 109 ? 19.409 3.505 -18.336 1.00 87.31 109 ALA A CA 1
ATOM 802 C C . ALA A 1 109 ? 20.433 2.797 -17.433 1.00 87.31 109 ALA A C 1
ATOM 804 O O . ALA A 1 109 ? 21.192 3.429 -16.703 1.00 87.31 109 ALA A O 1
ATOM 805 N N . LEU A 1 110 ? 20.384 1.462 -17.414 1.00 81.12 110 LEU A N 1
ATOM 806 C CA . LEU A 1 110 ? 21.118 0.638 -16.441 1.00 81.12 110 LEU A CA 1
ATOM 807 C C . LEU A 1 110 ? 22.450 0.088 -16.974 1.00 81.12 110 LEU A C 1
ATOM 809 O O . LEU A 1 110 ? 23.173 -0.580 -16.240 1.00 81.12 110 LEU A O 1
ATOM 813 N N . GLY A 1 111 ? 22.787 0.363 -18.239 1.00 83.81 111 GLY A N 1
ATOM 814 C CA . GLY A 1 111 ? 24.040 -0.092 -18.841 1.00 83.81 111 GLY A CA 1
ATOM 815 C C . GLY A 1 111 ? 24.119 -1.614 -19.005 1.00 83.81 111 GLY A C 1
ATOM 816 O O . GLY A 1 111 ? 25.206 -2.174 -18.910 1.00 83.81 111 GLY A O 1
ATOM 817 N N . GLN A 1 112 ? 22.984 -2.280 -19.234 1.00 85.31 112 GLN A N 1
ATOM 818 C CA . GLN A 1 112 ? 22.876 -3.733 -19.401 1.00 85.31 112 GLN A CA 1
ATOM 819 C C . GLN A 1 112 ? 22.118 -4.072 -20.687 1.00 85.31 112 GLN A C 1
ATOM 821 O O . GLN A 1 112 ? 21.297 -3.283 -21.151 1.00 85.31 112 GLN A O 1
ATOM 826 N N . ARG A 1 113 ? 22.389 -5.254 -21.252 1.00 89.50 113 ARG A N 1
ATOM 827 C CA . ARG A 1 113 ? 21.716 -5.758 -22.465 1.00 89.50 113 ARG A CA 1
ATOM 828 C C . ARG A 1 113 ? 20.543 -6.688 -22.161 1.00 89.50 113 ARG A C 1
ATOM 830 O O . ARG A 1 113 ? 19.611 -6.756 -22.952 1.00 89.50 113 ARG A O 1
ATOM 837 N N . THR A 1 114 ? 20.576 -7.356 -21.012 1.00 90.38 114 THR A N 1
ATOM 838 C CA . THR A 1 114 ? 19.493 -8.203 -20.505 1.00 90.38 114 THR A CA 1
ATOM 839 C C . THR A 1 114 ? 18.972 -7.581 -19.224 1.00 90.38 114 THR A C 1
ATOM 841 O O . THR A 1 114 ? 19.707 -7.469 -18.242 1.00 90.38 114 THR A O 1
ATOM 844 N N . LEU A 1 115 ? 17.722 -7.137 -19.253 1.00 88.69 115 LEU A N 1
ATOM 845 C CA . LEU A 1 115 ? 17.061 -6.506 -18.120 1.00 88.69 115 LEU A CA 1
ATOM 846 C C . LEU A 1 115 ? 15.932 -7.399 -17.623 1.00 88.69 115 LEU A C 1
ATOM 848 O O . LEU A 1 115 ? 15.043 -7.751 -18.392 1.00 88.69 115 LEU A O 1
ATOM 852 N N . ARG A 1 116 ? 15.953 -7.706 -16.326 1.00 88.81 116 ARG A N 1
ATOM 853 C CA . ARG A 1 116 ? 14.844 -8.330 -15.608 1.00 88.81 116 ARG A CA 1
ATOM 854 C C . ARG A 1 116 ? 14.344 -7.349 -14.557 1.00 88.81 116 ARG A C 1
ATOM 856 O O . ARG A 1 116 ? 15.103 -6.935 -13.679 1.00 88.81 116 ARG A O 1
ATOM 863 N N . VAL A 1 117 ? 13.095 -6.923 -14.688 1.00 85.50 117 VAL A N 1
ATOM 864 C CA . VAL A 1 117 ? 12.488 -5.896 -13.832 1.00 85.50 117 VAL A CA 1
ATOM 865 C C . VAL A 1 117 ? 11.435 -6.536 -12.944 1.00 85.50 117 VAL A C 1
ATOM 867 O O . VAL A 1 117 ? 10.550 -7.214 -13.445 1.00 85.50 117 VAL A O 1
ATOM 870 N N . LEU A 1 118 ? 11.474 -6.271 -11.639 1.00 83.31 118 LEU A N 1
ATOM 871 C CA . LEU A 1 118 ? 10.393 -6.658 -10.737 1.00 83.31 118 LEU A CA 1
ATOM 872 C C . LEU A 1 118 ? 9.380 -5.511 -10.588 1.00 83.31 118 LEU A C 1
ATOM 874 O O . LEU A 1 118 ? 9.708 -4.442 -10.065 1.00 83.31 118 LEU A O 1
ATOM 878 N N . GLN A 1 119 ? 8.138 -5.735 -11.012 1.00 83.88 119 GLN A N 1
ATOM 879 C CA . GLN A 1 119 ? 6.990 -4.880 -10.718 1.00 83.88 119 GLN A CA 1
ATOM 880 C C . GLN A 1 119 ? 6.254 -5.413 -9.493 1.00 83.88 119 GLN A C 1
ATOM 882 O O . GLN A 1 119 ? 5.657 -6.484 -9.525 1.00 83.88 119 GLN A O 1
ATOM 887 N N . ILE A 1 120 ? 6.225 -4.630 -8.421 1.00 77.88 120 ILE A N 1
ATOM 888 C CA . ILE A 1 120 ? 5.412 -4.952 -7.248 1.00 77.88 120 ILE A CA 1
ATOM 889 C C . ILE A 1 120 ? 4.021 -4.363 -7.443 1.00 77.88 120 ILE A C 1
ATOM 891 O O . ILE A 1 120 ? 3.888 -3.160 -7.698 1.00 77.88 120 ILE A O 1
ATOM 895 N N . VAL A 1 121 ? 3.001 -5.202 -7.279 1.00 79.62 121 VAL A N 1
ATOM 896 C CA . VAL A 1 121 ? 1.596 -4.800 -7.317 1.00 79.62 121 VAL A CA 1
ATOM 897 C C . VAL A 1 121 ? 0.906 -5.324 -6.067 1.00 79.62 121 VAL A C 1
ATOM 899 O O . VAL A 1 121 ? 0.937 -6.511 -5.775 1.00 79.62 121 VAL A O 1
ATOM 902 N N . ALA A 1 122 ? 0.282 -4.433 -5.310 1.00 82.38 122 ALA A N 1
ATOM 903 C CA . ALA A 1 122 ? -0.578 -4.804 -4.198 1.00 82.38 122 ALA A CA 1
ATOM 904 C C . ALA A 1 122 ? -2.006 -4.994 -4.733 1.00 82.38 122 ALA A C 1
ATOM 906 O O . ALA A 1 122 ? -2.628 -4.032 -5.188 1.00 82.38 122 ALA A O 1
ATOM 907 N N . GLU A 1 123 ? -2.479 -6.241 -4.767 1.00 75.38 123 GLU A N 1
ATOM 908 C CA . GLU A 1 123 ? -3.775 -6.624 -5.341 1.00 75.38 123 GLU A CA 1
ATOM 909 C C . GLU A 1 123 ? -4.271 -7.981 -4.837 1.00 75.38 123 GLU A C 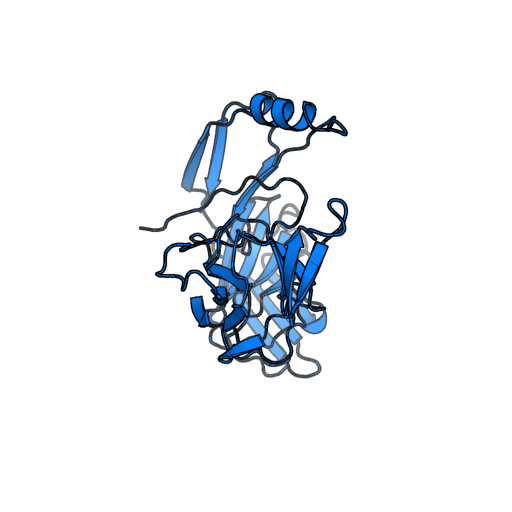1
ATOM 911 O O . GLU A 1 123 ? -3.485 -8.818 -4.378 1.00 75.38 123 GLU A O 1
ATOM 916 N N . HIS A 1 124 ? -5.568 -8.226 -5.011 1.00 73.62 124 HIS A N 1
ATOM 917 C CA . HIS A 1 124 ? -6.156 -9.546 -4.848 1.00 73.62 124 HIS A CA 1
ATOM 918 C C . HIS A 1 124 ? -5.772 -10.485 -6.020 1.00 73.62 124 HIS A C 1
ATOM 920 O O . HIS A 1 124 ? -5.792 -10.055 -7.178 1.00 73.62 124 HIS A O 1
ATOM 926 N N . PRO A 1 125 ? -5.482 -11.785 -5.793 1.00 64.62 125 PRO A N 1
ATOM 927 C CA . PRO A 1 125 ? -5.400 -12.765 -6.879 1.00 64.62 125 PRO A CA 1
ATOM 928 C C . PRO A 1 125 ? -6.762 -12.891 -7.584 1.00 64.62 125 PRO A C 1
ATOM 930 O O . PRO A 1 125 ? -7.727 -13.327 -6.970 1.00 64.62 125 PRO A O 1
ATOM 933 N N . ALA A 1 126 ? -6.864 -12.517 -8.862 1.00 76.12 126 ALA A N 1
ATOM 934 C CA . ALA A 1 126 ? -8.141 -12.433 -9.593 1.00 76.12 126 ALA A CA 1
ATOM 935 C C . ALA A 1 126 ? -9.144 -11.441 -8.953 1.00 76.12 126 ALA A C 1
ATOM 937 O O . ALA A 1 126 ? -10.152 -11.847 -8.369 1.00 76.12 126 ALA A O 1
ATOM 938 N N . PRO A 1 127 ? -8.872 -10.129 -9.044 1.00 83.12 127 PRO A N 1
ATOM 939 C CA . PRO A 1 127 ? -9.718 -9.110 -8.438 1.00 83.12 127 PRO A CA 1
ATOM 940 C C . PRO A 1 127 ? -11.097 -9.064 -9.109 1.00 83.12 127 PRO A C 1
ATOM 942 O O . PRO A 1 127 ? -11.222 -9.177 -10.330 1.00 83.12 127 PRO A O 1
ATOM 945 N N . THR A 1 128 ? -12.143 -8.865 -8.309 1.00 91.06 128 THR A N 1
ATOM 946 C CA . THR A 1 128 ? -13.518 -8.646 -8.787 1.00 91.06 128 THR A CA 1
ATOM 947 C C . THR A 1 128 ? -14.090 -7.384 -8.144 1.00 91.06 128 THR A C 1
ATOM 949 O O . THR A 1 128 ? -13.653 -7.024 -7.052 1.00 91.06 128 THR A O 1
ATOM 952 N N . PRO A 1 129 ? -15.022 -6.667 -8.795 1.00 94.31 129 PRO A N 1
ATOM 953 C CA . PRO A 1 129 ? -15.635 -5.485 -8.195 1.00 94.31 129 PRO A CA 1
ATOM 954 C C . PRO A 1 129 ? -16.527 -5.869 -7.000 1.00 94.31 129 PRO A C 1
ATOM 956 O O . PRO A 1 129 ? -17.136 -6.946 -7.020 1.00 94.31 129 PRO A O 1
ATOM 959 N N . PRO A 1 130 ? -16.637 -5.009 -5.970 1.00 95.94 130 PRO A N 1
ATOM 960 C CA . PRO A 1 130 ? -17.568 -5.227 -4.869 1.00 95.94 130 PRO A CA 1
ATOM 961 C C . PRO A 1 130 ? -19.022 -5.242 -5.378 1.00 95.94 130 PRO A C 1
ATOM 963 O O . PRO A 1 130 ? -19.318 -4.588 -6.381 1.00 95.94 130 PRO A O 1
ATOM 966 N N . PRO A 1 131 ? -19.948 -5.951 -4.701 1.00 96.94 131 PRO A N 1
ATOM 967 C CA . PRO A 1 131 ? -21.367 -5.905 -5.044 1.00 96.94 131 PRO A CA 1
ATOM 968 C C . PRO A 1 131 ? -21.929 -4.476 -5.005 1.00 96.94 131 PRO A C 1
ATOM 970 O O . PRO A 1 131 ? -21.571 -3.680 -4.131 1.00 96.94 131 PRO A O 1
ATOM 973 N N . ASP A 1 132 ? -22.857 -4.166 -5.913 1.00 96.38 132 ASP A N 1
ATOM 974 C CA . ASP A 1 132 ? -23.527 -2.864 -5.939 1.00 96.38 132 ASP A CA 1
ATOM 975 C C . ASP A 1 132 ? -24.229 -2.583 -4.604 1.00 96.38 132 ASP A C 1
ATOM 977 O O . ASP A 1 132 ? -25.019 -3.387 -4.106 1.00 96.38 132 ASP A O 1
ATOM 981 N N . GLY A 1 133 ? -23.942 -1.420 -4.019 1.00 96.06 133 GLY A N 1
ATOM 982 C CA . GLY A 1 133 ? -24.523 -1.014 -2.740 1.00 96.06 133 GLY A CA 1
ATOM 983 C C . GLY A 1 133 ? -23.995 -1.780 -1.524 1.00 96.06 133 GLY A C 1
ATOM 984 O O . GLY A 1 133 ? -24.622 -1.701 -0.469 1.00 96.06 133 GLY A O 1
ATOM 985 N N . ALA A 1 134 ? -22.869 -2.496 -1.636 1.00 97.81 134 ALA A N 1
ATOM 986 C CA . ALA A 1 134 ? -22.266 -3.177 -0.495 1.00 97.81 134 ALA A CA 1
ATOM 987 C C . ALA A 1 134 ? -21.981 -2.210 0.670 1.00 97.81 134 ALA A C 1
ATOM 989 O O . ALA A 1 134 ? -21.497 -1.089 0.478 1.00 97.81 134 ALA A O 1
ATOM 990 N N . THR A 1 135 ? -22.257 -2.656 1.893 1.00 98.31 135 THR A N 1
ATOM 991 C CA . THR A 1 135 ? -22.078 -1.890 3.132 1.00 98.31 135 THR A CA 1
ATOM 992 C C . THR A 1 135 ? -21.330 -2.716 4.166 1.00 98.31 135 THR A C 1
ATOM 994 O O . THR A 1 135 ? -21.572 -3.914 4.285 1.00 98.31 135 THR A O 1
ATOM 997 N N . ILE A 1 136 ? -20.514 -2.062 4.985 1.00 98.44 136 ILE A N 1
ATOM 998 C CA . ILE A 1 136 ? -19.870 -2.670 6.148 1.00 98.44 136 ILE A CA 1
ATOM 999 C C . ILE A 1 136 ? -20.583 -2.190 7.410 1.00 98.44 136 ILE A C 1
ATOM 1001 O O . ILE A 1 136 ? -20.678 -0.983 7.647 1.00 98.44 136 ILE A O 1
ATOM 1005 N N . ALA A 1 137 ? -21.074 -3.127 8.218 1.00 98.19 137 ALA A N 1
ATOM 1006 C CA . ALA A 1 137 ? -21.668 -2.864 9.524 1.00 98.19 137 ALA A CA 1
ATOM 1007 C C . ALA A 1 137 ? -20.675 -3.241 10.634 1.00 98.19 137 ALA A C 1
ATOM 1009 O O . ALA A 1 137 ? -20.464 -4.414 10.927 1.00 98.19 137 ALA A O 1
ATOM 1010 N N . ALA A 1 138 ? -20.048 -2.248 11.254 1.00 97.81 138 ALA A N 1
ATOM 1011 C CA . ALA A 1 138 ? -19.144 -2.432 12.378 1.00 97.81 138 ALA A CA 1
ATOM 1012 C C . ALA A 1 138 ? -19.900 -2.477 13.709 1.00 97.81 138 ALA A C 1
ATOM 1014 O O . ALA A 1 138 ? -20.674 -1.568 14.015 1.00 97.81 138 ALA A O 1
ATOM 1015 N N . ALA A 1 139 ? -19.632 -3.514 14.501 1.00 97.75 139 ALA A N 1
ATOM 1016 C CA . ALA A 1 139 ? -20.103 -3.692 15.873 1.00 97.75 139 ALA A CA 1
ATOM 1017 C C . ALA A 1 139 ? -18.923 -4.138 16.750 1.00 97.75 139 ALA A C 1
ATOM 1019 O O . ALA A 1 139 ? -18.754 -5.316 17.073 1.00 97.75 139 ALA A O 1
ATOM 1020 N N . VAL A 1 140 ? -18.053 -3.182 17.072 1.00 98.38 140 VAL A N 1
ATOM 1021 C CA . VAL A 1 140 ? -16.749 -3.432 17.694 1.00 98.38 140 VAL A CA 1
ATOM 1022 C C . VAL A 1 140 ? -16.779 -3.037 19.167 1.00 98.38 140 VAL A C 1
ATOM 1024 O O . VAL A 1 140 ? -17.170 -1.924 19.512 1.00 98.38 140 VAL A O 1
ATOM 1027 N N . THR A 1 141 ? -16.332 -3.933 20.041 1.00 98.56 141 THR A N 1
ATOM 1028 C CA . THR A 1 141 ? -16.076 -3.646 21.458 1.00 98.56 141 THR A CA 1
ATOM 1029 C C . THR A 1 141 ? -14.655 -3.114 21.608 1.00 98.56 141 THR A C 1
ATOM 1031 O O . THR A 1 141 ? -13.712 -3.687 21.061 1.00 98.56 141 THR A O 1
ATOM 1034 N N . LEU A 1 142 ? -14.496 -2.013 22.335 1.00 98.00 142 LEU A N 1
ATOM 1035 C CA . LEU A 1 142 ? -13.195 -1.413 22.610 1.00 98.00 142 LEU A CA 1
ATOM 1036 C C . LEU A 1 142 ? -12.536 -2.104 23.815 1.00 98.00 142 LEU A C 1
ATOM 1038 O O . LEU A 1 142 ? -13.215 -2.559 24.733 1.00 98.00 142 LEU A O 1
ATOM 1042 N N . ASP A 1 143 ? -11.208 -2.157 23.828 1.00 96.50 143 ASP A N 1
ATOM 1043 C CA . ASP A 1 143 ? -10.399 -2.654 24.953 1.00 96.50 143 ASP A CA 1
ATOM 1044 C C . ASP A 1 143 ? -10.431 -1.725 26.180 1.00 96.50 143 ASP A C 1
ATOM 1046 O O . ASP A 1 143 ? -10.139 -2.150 27.297 1.00 96.50 143 ASP A O 1
ATOM 1050 N N . ALA A 1 144 ? -10.810 -0.462 25.979 1.00 96.31 144 ALA A N 1
ATOM 1051 C CA . ALA A 1 144 ? -11.111 0.518 27.014 1.00 96.31 144 ALA A CA 1
ATOM 1052 C C . ALA A 1 144 ? -12.150 1.525 26.495 1.00 96.31 144 ALA A C 1
ATOM 1054 O O . ALA A 1 144 ? -12.355 1.650 25.288 1.00 96.31 144 ALA A O 1
ATOM 1055 N N . ALA A 1 145 ? -12.800 2.261 27.400 1.00 97.44 145 ALA A N 1
ATOM 1056 C CA . ALA A 1 145 ? -13.694 3.347 27.009 1.00 97.44 145 ALA A CA 1
ATOM 1057 C C . ALA A 1 145 ? -12.939 4.405 26.188 1.00 97.44 145 ALA A C 1
ATOM 1059 O O . ALA A 1 145 ? -11.821 4.782 26.543 1.00 97.44 145 ALA A O 1
ATOM 1060 N N . PHE A 1 146 ? -13.563 4.890 25.117 1.00 98.19 146 PHE A N 1
ATOM 1061 C CA . PHE A 1 146 ? -12.995 5.899 24.232 1.00 98.19 146 PHE A CA 1
ATOM 1062 C C . PHE A 1 146 ? -12.677 7.185 25.003 1.00 98.19 146 PHE A C 1
ATOM 1064 O O . PHE A 1 146 ? -13.545 7.732 25.691 1.00 98.19 146 PHE A O 1
ATOM 1071 N N . THR A 1 147 ? -11.443 7.679 24.888 1.00 97.56 147 THR A N 1
ATOM 1072 C CA . THR A 1 147 ? -10.969 8.849 25.646 1.00 97.56 147 THR A CA 1
ATOM 1073 C C . THR A 1 147 ? -10.957 10.136 24.825 1.00 97.56 147 THR A C 1
ATOM 1075 O O . THR A 1 147 ? -10.856 11.223 25.396 1.00 97.56 147 THR A O 1
ATOM 1078 N N . GLY A 1 148 ? -11.095 10.038 23.500 1.00 96.62 148 GLY A N 1
ATOM 1079 C CA . GLY A 1 148 ? -11.023 11.180 22.583 1.00 96.62 148 GLY A CA 1
ATOM 1080 C C . GLY A 1 148 ? -9.651 11.362 21.935 1.00 96.62 148 GLY A C 1
ATOM 1081 O O . GLY A 1 148 ? -9.509 12.206 21.053 1.00 96.62 148 GLY A O 1
ATOM 1082 N N . ALA A 1 149 ? -8.650 10.589 22.360 1.00 96.19 149 ALA A N 1
ATOM 1083 C CA . ALA A 1 149 ? -7.301 10.620 21.797 1.00 96.19 149 ALA A CA 1
ATOM 1084 C C . ALA A 1 149 ? -7.095 9.571 20.692 1.00 96.19 149 ALA A C 1
ATOM 1086 O O . ALA A 1 149 ? -6.103 9.631 19.963 1.00 96.19 149 ALA A O 1
ATOM 1087 N N . GLU A 1 150 ? -8.002 8.598 20.593 1.00 97.31 150 GLU A N 1
ATOM 1088 C CA . GLU A 1 150 ? -7.900 7.479 19.670 1.00 97.31 150 GLU A CA 1
ATOM 1089 C C . GLU A 1 150 ? -8.500 7.798 18.294 1.00 97.31 150 GLU A C 1
ATOM 1091 O O . GLU A 1 150 ? -9.480 8.534 18.164 1.00 97.31 150 GLU A O 1
ATOM 1096 N N . ASN A 1 151 ? -7.966 7.166 17.253 1.00 97.31 151 ASN A N 1
ATOM 1097 C CA . ASN A 1 151 ? -8.609 7.085 15.946 1.00 97.31 151 ASN A CA 1
ATOM 1098 C C . ASN A 1 151 ? -8.716 5.628 15.496 1.00 97.31 151 ASN A C 1
ATOM 1100 O O . ASN A 1 151 ? -7.830 4.813 15.752 1.00 97.31 151 ASN A O 1
ATOM 1104 N N . PHE A 1 152 ? -9.808 5.312 14.802 1.00 98.06 152 PHE A N 1
ATOM 1105 C CA . PHE A 1 152 ? -10.113 3.956 14.360 1.00 98.06 152 PHE A CA 1
ATOM 1106 C C . PHE A 1 152 ? -10.142 3.885 12.839 1.00 98.06 152 PHE A C 1
ATOM 1108 O O . PHE A 1 152 ? -10.685 4.776 12.181 1.00 98.06 152 PHE A O 1
ATOM 1115 N N . VAL A 1 153 ? -9.578 2.821 12.274 1.00 98.00 153 VAL A N 1
ATOM 1116 C CA . VAL A 1 153 ? -9.499 2.624 10.822 1.00 98.00 153 VAL A CA 1
ATOM 1117 C C . VAL A 1 153 ? -9.972 1.221 10.474 1.00 98.00 153 VAL A C 1
ATOM 1119 O O . VAL A 1 153 ? -9.467 0.241 11.015 1.00 98.00 153 VAL A O 1
ATOM 1122 N N . PHE A 1 154 ? -10.934 1.131 9.561 1.00 97.75 154 PHE A N 1
ATOM 1123 C CA . PHE A 1 154 ? -11.226 -0.097 8.834 1.00 97.75 154 PHE A CA 1
ATOM 1124 C C . PHE A 1 154 ? -10.141 -0.295 7.781 1.00 97.75 154 PHE A C 1
ATOM 1126 O O . PHE A 1 154 ? -9.875 0.626 7.006 1.00 97.75 154 PHE A O 1
ATOM 1133 N N . TYR A 1 155 ? -9.523 -1.468 7.747 1.00 95.94 155 TYR A N 1
ATOM 1134 C CA . TYR A 1 155 ? -8.423 -1.776 6.844 1.00 95.94 155 TYR A CA 1
ATOM 1135 C C . TYR A 1 155 ? -8.587 -3.180 6.265 1.00 95.94 155 TYR A C 1
ATOM 1137 O O . TYR A 1 155 ? -8.982 -4.109 6.966 1.00 95.94 155 TYR A O 1
ATOM 1145 N N . THR A 1 156 ? -8.247 -3.341 4.990 1.00 92.25 156 THR A N 1
ATOM 1146 C CA . THR A 1 156 ? -8.255 -4.640 4.302 1.00 92.25 156 THR A CA 1
ATOM 1147 C C . THR A 1 156 ? -6.913 -4.870 3.614 1.00 92.25 156 THR A C 1
ATOM 1149 O O . THR A 1 156 ? -6.497 -4.063 2.777 1.00 92.25 156 THR A O 1
ATOM 1152 N N . ALA A 1 157 ? -6.227 -5.963 3.957 1.00 86.31 157 ALA A N 1
ATOM 1153 C CA . ALA A 1 157 ? -5.071 -6.445 3.200 1.00 86.31 157 ALA A CA 1
ATOM 1154 C C . ALA A 1 157 ? -5.558 -7.447 2.150 1.00 86.31 157 ALA A C 1
ATOM 1156 O O . ALA A 1 157 ? -6.221 -8.417 2.507 1.00 86.31 157 ALA A O 1
ATOM 1157 N N . GLY A 1 158 ? -5.218 -7.215 0.881 1.00 83.75 158 GLY A N 1
ATOM 1158 C CA . GLY A 1 158 ? -5.726 -7.985 -0.258 1.00 83.75 158 GLY A CA 1
ATOM 1159 C C . GLY A 1 158 ? -6.620 -7.139 -1.160 1.00 83.75 158 GLY A C 1
ATOM 1160 O O . GLY A 1 158 ? -6.189 -6.800 -2.257 1.00 83.75 158 GLY A O 1
ATOM 1161 N N . ALA A 1 159 ? -7.761 -6.657 -0.658 1.00 88.25 159 ALA A N 1
ATOM 1162 C CA . ALA A 1 159 ? -8.542 -5.606 -1.331 1.00 88.25 159 ALA A CA 1
ATOM 1163 C C . ALA A 1 159 ? -7.881 -4.206 -1.266 1.00 88.25 159 ALA A C 1
ATOM 1165 O O . ALA A 1 159 ? -8.304 -3.279 -1.956 1.00 88.25 159 ALA A O 1
ATOM 1166 N N . TRP A 1 160 ? -6.850 -4.041 -0.423 1.00 89.50 160 TRP A N 1
ATOM 1167 C CA . TRP A 1 160 ? -6.048 -2.817 -0.260 1.00 89.50 160 TRP A CA 1
ATOM 1168 C C . TRP A 1 160 ? -6.886 -1.544 -0.132 1.00 89.50 160 TRP A C 1
ATOM 1170 O O . TRP A 1 160 ? -6.613 -0.518 -0.760 1.00 89.50 160 TRP A O 1
ATOM 1180 N N . SER A 1 161 ? -7.904 -1.610 0.720 1.00 93.44 161 SER A N 1
ATOM 1181 C CA . SER A 1 161 ? -8.790 -0.490 1.019 1.00 93.44 161 SER A CA 1
ATOM 1182 C C . SER A 1 161 ? -8.715 -0.100 2.488 1.00 93.44 161 SER A C 1
ATOM 1184 O O . SER A 1 161 ? -8.480 -0.947 3.358 1.00 93.44 161 SER A O 1
ATOM 1186 N N . GLN A 1 162 ? -8.934 1.182 2.766 1.00 96.25 162 GLN A N 1
ATOM 1187 C CA . GLN A 1 162 ? -9.079 1.679 4.127 1.00 96.25 162 GLN A CA 1
ATOM 1188 C C . GLN A 1 162 ? -10.190 2.713 4.247 1.00 96.25 162 GLN A C 1
ATOM 1190 O O . GLN A 1 162 ? -10.483 3.441 3.298 1.00 96.25 162 GLN A O 1
ATOM 1195 N N . ARG A 1 163 ? -10.753 2.852 5.444 1.00 97.62 163 ARG A N 1
ATOM 1196 C CA . ARG A 1 163 ? -11.673 3.943 5.767 1.00 97.62 163 ARG A CA 1
ATOM 1197 C C . ARG A 1 163 ? -11.535 4.335 7.238 1.00 97.62 163 ARG A C 1
ATOM 1199 O O . ARG A 1 163 ? -11.623 3.455 8.094 1.00 97.62 163 ARG A O 1
ATOM 1206 N N . PRO A 1 164 ? -11.363 5.625 7.572 1.00 97.62 164 PRO A N 1
ATOM 1207 C CA . PRO A 1 164 ? -11.467 6.058 8.957 1.00 97.62 164 PRO A CA 1
ATOM 1208 C C . PRO A 1 164 ? -12.906 5.875 9.451 1.00 97.62 164 PRO A C 1
ATOM 1210 O O . PRO A 1 164 ? -13.869 6.179 8.742 1.00 97.62 164 PRO A O 1
ATOM 1213 N N . PHE A 1 165 ? -13.062 5.388 10.675 1.00 98.06 165 PHE A N 1
ATOM 1214 C CA . PHE A 1 165 ? -14.348 5.426 11.357 1.00 98.06 165 PHE A CA 1
ATOM 1215 C C . PHE A 1 165 ? -14.606 6.822 11.927 1.00 98.06 165 PHE A C 1
ATOM 1217 O O . PHE A 1 165 ? -13.678 7.576 12.226 1.00 98.06 165 PHE A O 1
ATOM 1224 N N . ILE A 1 166 ? -15.883 7.149 12.126 1.00 97.38 166 ILE A N 1
ATOM 1225 C CA . ILE A 1 166 ? -16.242 8.287 12.980 1.00 97.38 166 ILE A CA 1
ATOM 1226 C C . ILE A 1 166 ? -15.950 7.885 14.429 1.00 97.38 166 ILE A C 1
ATOM 1228 O O . ILE A 1 166 ? -16.298 6.780 14.845 1.00 97.38 166 ILE A O 1
ATOM 1232 N N . ALA A 1 167 ? -15.298 8.775 15.176 1.00 94.81 167 ALA A N 1
ATOM 1233 C CA . ALA A 1 167 ? -14.984 8.552 16.580 1.00 94.81 167 ALA A CA 1
ATOM 1234 C C . ALA A 1 167 ? -16.263 8.298 17.413 1.00 94.81 167 ALA A C 1
ATOM 1236 O O . ALA A 1 167 ? -17.258 9.002 17.205 1.00 94.81 167 ALA A O 1
ATOM 1237 N N . PRO A 1 168 ? -16.250 7.332 18.354 1.00 96.88 168 PRO A N 1
ATOM 1238 C CA . PRO A 1 168 ? -17.323 7.158 19.336 1.00 96.88 168 PRO A CA 1
ATOM 1239 C C . PRO A 1 168 ? -17.504 8.390 20.237 1.00 96.88 168 PRO A C 1
ATOM 1241 O O . PRO A 1 168 ? -16.711 9.335 20.199 1.00 96.88 168 PRO A O 1
ATOM 1244 N N . ILE A 1 169 ? -18.528 8.385 21.091 1.00 97.19 169 ILE A N 1
ATOM 1245 C CA . ILE A 1 169 ? -18.659 9.410 22.133 1.00 97.19 169 ILE A CA 1
ATOM 1246 C C . ILE A 1 169 ? -17.668 9.083 23.256 1.00 97.19 169 ILE A C 1
ATOM 1248 O O . ILE A 1 169 ? -17.447 7.921 23.590 1.00 97.19 169 ILE A O 1
ATOM 1252 N N . VAL A 1 170 ? -17.032 10.105 23.840 1.00 97.81 170 VAL A N 1
ATOM 1253 C CA . VAL A 1 170 ? -16.110 9.912 24.972 1.00 97.81 170 VAL A CA 1
ATOM 1254 C C . VAL A 1 170 ? -16.833 9.184 26.108 1.00 97.81 170 VAL A C 1
ATOM 1256 O O . VAL A 1 170 ? -17.892 9.622 26.555 1.00 97.81 170 VAL A O 1
ATOM 1259 N N . GLY A 1 171 ? -16.241 8.087 26.579 1.00 97.81 171 GLY A N 1
ATOM 1260 C CA . GLY A 1 171 ? -16.827 7.182 27.569 1.00 97.81 171 GLY A CA 1
ATOM 1261 C C . GLY A 1 171 ? -17.493 5.935 26.979 1.00 97.81 171 GLY A C 1
ATOM 1262 O O . GLY A 1 171 ? -17.698 4.973 27.722 1.00 97.81 171 GLY A O 1
ATOM 1263 N N . ASP A 1 172 ? -17.776 5.896 25.673 1.00 97.94 172 ASP A N 1
ATOM 1264 C CA . ASP A 1 172 ? -18.324 4.701 25.028 1.00 97.94 172 ASP A CA 1
ATOM 1265 C C . ASP A 1 172 ? -17.280 3.583 24.981 1.00 97.94 172 ASP A C 1
ATOM 1267 O O . ASP A 1 172 ? -16.119 3.800 24.639 1.00 97.94 172 ASP A O 1
ATOM 1271 N N . ALA A 1 173 ? -17.708 2.355 25.268 1.00 97.75 173 ALA A N 1
ATOM 1272 C CA . ALA A 1 173 ? -16.880 1.151 25.151 1.00 97.75 173 ALA A CA 1
ATOM 1273 C C . ALA A 1 173 ? -17.116 0.396 23.830 1.00 97.75 173 ALA A C 1
ATOM 1275 O O . ALA A 1 173 ? -16.679 -0.743 23.671 1.00 97.75 173 ALA A O 1
ATOM 1276 N N . THR A 1 174 ? -17.835 1.004 22.883 1.00 97.94 174 THR A N 1
ATOM 1277 C CA . THR A 1 174 ? -18.205 0.372 21.614 1.00 97.94 174 THR A CA 1
ATOM 1278 C C . THR A 1 174 ? -18.094 1.340 20.451 1.00 97.94 174 THR A C 1
ATOM 1280 O O . THR A 1 174 ? -18.514 2.490 20.551 1.00 97.94 174 THR A O 1
ATOM 1283 N N . LEU A 1 175 ? -17.629 0.835 19.314 1.00 97.62 175 LEU A N 1
ATOM 1284 C CA . LEU A 1 175 ? -17.686 1.488 18.015 1.00 97.62 175 LEU A CA 1
ATOM 1285 C C . LEU A 1 175 ? -18.752 0.783 17.166 1.00 97.62 175 LEU A C 1
ATOM 1287 O O . LEU A 1 175 ? -18.551 -0.342 16.707 1.00 97.62 175 LEU A O 1
ATOM 1291 N N . THR A 1 176 ? -19.890 1.454 16.965 1.00 97.56 176 THR A N 1
ATOM 1292 C CA . THR A 1 176 ? -20.982 0.966 16.110 1.00 97.56 176 THR A CA 1
ATOM 1293 C C . THR A 1 176 ? -21.199 1.928 14.951 1.00 97.56 176 THR A C 1
ATOM 1295 O O . THR A 1 176 ? -21.584 3.077 15.158 1.00 97.56 176 THR A O 1
ATOM 1298 N N . GLN A 1 177 ? -20.953 1.474 13.725 1.00 97.38 177 GLN A N 1
ATOM 1299 C CA . GLN A 1 177 ? -21.120 2.294 12.524 1.00 97.38 177 GLN A CA 1
ATOM 1300 C C . GLN A 1 177 ? -21.463 1.413 11.326 1.00 97.38 177 GLN A C 1
ATOM 1302 O O . GLN A 1 177 ? -20.890 0.348 11.158 1.00 97.38 177 GLN A O 1
ATOM 1307 N N . THR A 1 178 ? -22.358 1.872 10.456 1.00 98.06 178 THR A N 1
ATOM 1308 C CA . THR A 1 178 ? -22.555 1.281 9.126 1.00 98.06 178 THR A CA 1
ATOM 1309 C C . THR A 1 178 ? -22.131 2.285 8.068 1.00 98.06 178 THR A C 1
ATOM 1311 O O . THR A 1 178 ? -22.441 3.470 8.200 1.00 98.06 178 THR A O 1
ATOM 1314 N N . PHE A 1 179 ? -21.418 1.832 7.040 1.00 98.12 179 PHE A N 1
ATOM 1315 C CA . PHE A 1 179 ? -21.008 2.683 5.925 1.00 98.12 179 PHE A CA 1
ATOM 1316 C C . PHE A 1 179 ? -21.054 1.934 4.583 1.00 98.12 179 PHE A C 1
ATOM 1318 O O . PHE A 1 179 ? -20.801 0.727 4.553 1.00 98.12 179 PHE A O 1
ATOM 1325 N N . PRO A 1 180 ? -21.352 2.617 3.463 1.00 98.19 180 PRO A N 1
ATOM 1326 C CA . PRO A 1 180 ? -21.169 2.064 2.123 1.00 98.19 180 PRO A CA 1
ATOM 1327 C C . PRO A 1 180 ? -19.697 1.756 1.854 1.00 98.19 180 PRO A C 1
ATOM 1329 O O . PRO A 1 180 ? -18.840 2.620 2.031 1.00 98.19 180 PRO A O 1
ATOM 1332 N N . TYR A 1 181 ? -19.389 0.558 1.362 1.00 97.81 181 TYR A N 1
ATOM 1333 C CA . TYR A 1 181 ? -18.010 0.164 1.063 1.00 97.81 181 TYR A CA 1
ATOM 1334 C C . TYR A 1 181 ? -17.359 1.070 0.004 1.00 97.81 181 TYR A C 1
ATOM 1336 O O . TYR A 1 181 ? -16.162 1.324 0.065 1.00 97.81 181 TYR A O 1
ATOM 1344 N N . ALA A 1 182 ? -18.159 1.655 -0.892 1.00 97.12 182 ALA A N 1
ATOM 1345 C CA . ALA A 1 182 ? -17.714 2.651 -1.867 1.00 97.12 182 ALA A CA 1
ATOM 1346 C C . ALA A 1 182 ? -17.123 3.939 -1.249 1.00 97.12 182 ALA A C 1
ATOM 1348 O O . ALA A 1 182 ? -16.465 4.697 -1.956 1.00 97.12 182 ALA A O 1
ATOM 1349 N N . GLU A 1 183 ? -17.342 4.203 0.045 1.00 97.31 183 GLU A N 1
ATOM 1350 C CA . GLU A 1 183 ? -16.690 5.305 0.772 1.00 97.31 183 GLU A CA 1
ATOM 1351 C C . GLU A 1 183 ? -15.270 4.962 1.250 1.00 97.31 183 GLU A C 1
ATOM 1353 O O . GLU A 1 183 ? -14.583 5.827 1.798 1.00 97.31 183 GLU A O 1
ATOM 1358 N N . ALA A 1 184 ? -14.829 3.710 1.106 1.00 97.06 184 ALA A N 1
ATOM 1359 C CA . ALA A 1 184 ? -13.450 3.344 1.382 1.00 97.06 184 ALA A CA 1
ATOM 1360 C C . ALA A 1 184 ? -12.507 3.937 0.327 1.00 97.06 184 ALA A C 1
ATOM 1362 O O . ALA A 1 184 ? -12.849 4.124 -0.840 1.00 97.06 184 ALA A O 1
ATOM 1363 N N . THR A 1 18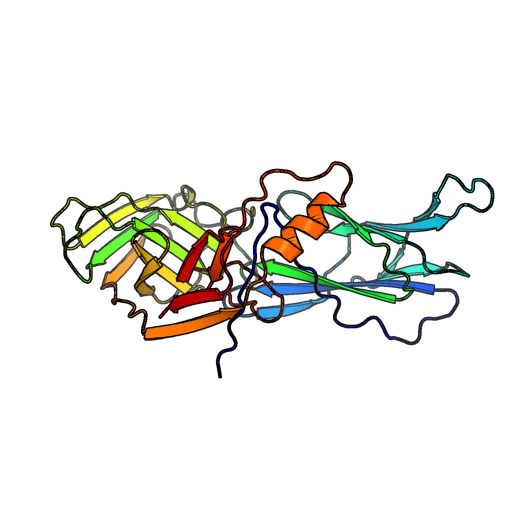5 ? -11.276 4.201 0.740 1.00 95.06 185 THR A N 1
ATOM 1364 C CA . THR A 1 185 ? -10.213 4.685 -0.132 1.00 95.06 185 THR A CA 1
ATOM 1365 C C . THR A 1 185 ? -9.319 3.523 -0.531 1.00 95.06 185 THR A C 1
ATOM 1367 O O . THR A 1 185 ? -8.845 2.774 0.325 1.00 95.06 185 THR A O 1
ATOM 1370 N N . SER A 1 186 ? -9.036 3.409 -1.826 1.00 91.06 186 SER A N 1
ATOM 1371 C CA . SER A 1 186 ? -7.998 2.514 -2.334 1.00 91.06 186 SER A CA 1
ATOM 1372 C C . SER A 1 186 ? -6.613 3.012 -1.932 1.00 91.06 186 SER A C 1
ATOM 1374 O O . SER A 1 186 ? -6.249 4.158 -2.199 1.00 91.06 186 SER A O 1
ATOM 1376 N N . LEU A 1 187 ? -5.822 2.139 -1.316 1.00 86.69 187 LEU A N 1
ATOM 1377 C CA . LEU A 1 187 ? -4.446 2.420 -0.897 1.00 86.69 187 LEU A CA 1
ATOM 1378 C C . LEU A 1 187 ? -3.444 2.369 -2.050 1.00 86.69 187 LEU A C 1
ATOM 1380 O O . LEU A 1 187 ? -2.309 2.816 -1.914 1.00 86.69 187 LEU A O 1
ATOM 1384 N N . VAL A 1 188 ? -3.865 1.800 -3.175 1.00 83.75 188 VAL A N 1
ATOM 1385 C CA . VAL A 1 188 ? -3.009 1.460 -4.315 1.00 83.75 188 VAL A CA 1
ATOM 1386 C C . VAL A 1 188 ? -3.438 2.182 -5.593 1.00 83.75 188 VAL A C 1
ATOM 1388 O O . VAL A 1 188 ? -2.935 1.882 -6.670 1.00 83.75 188 VAL A O 1
ATOM 1391 N N . GLY A 1 189 ? -4.388 3.121 -5.495 1.00 82.75 189 GLY A N 1
ATOM 1392 C CA . GLY A 1 189 ? -4.899 3.898 -6.634 1.00 82.75 189 GLY A CA 1
ATOM 1393 C C . GLY A 1 189 ? -5.758 3.100 -7.623 1.00 82.75 189 GLY A C 1
ATOM 1394 O O . GLY A 1 189 ? -6.156 3.628 -8.660 1.00 82.75 189 GLY A O 1
ATOM 1395 N N . ARG A 1 190 ? -6.055 1.834 -7.310 1.00 84.25 190 ARG A N 1
ATOM 1396 C CA . ARG A 1 190 ? -6.918 0.940 -8.095 1.00 84.25 190 ARG A CA 1
ATOM 1397 C C . ARG A 1 190 ? -8.392 1.149 -7.738 1.00 84.25 190 ARG A C 1
ATOM 1399 O O . ARG A 1 190 ? -8.665 1.608 -6.627 1.00 84.25 190 ARG A O 1
ATOM 1406 N N . PRO A 1 191 ? -9.347 0.783 -8.611 1.00 90.88 191 PRO A N 1
ATOM 1407 C CA . PRO A 1 191 ? -10.739 0.628 -8.196 1.00 90.88 191 PRO A CA 1
ATOM 1408 C C . PRO A 1 191 ? -10.843 -0.260 -6.951 1.00 90.88 191 PRO A C 1
ATOM 1410 O O . PRO A 1 191 ? -10.025 -1.160 -6.778 1.00 90.88 191 PRO A O 1
ATOM 1413 N N . LEU A 1 192 ? -11.830 -0.001 -6.090 1.00 92.81 192 LEU A N 1
ATOM 1414 C CA . LEU A 1 192 ? -12.079 -0.867 -4.938 1.00 92.81 192 LEU A CA 1
ATOM 1415 C C . LEU A 1 192 ? -12.397 -2.283 -5.418 1.00 92.81 192 LEU A C 1
ATOM 1417 O O . LEU A 1 192 ? -13.173 -2.470 -6.357 1.00 92.81 192 LEU A O 1
ATOM 1421 N N . GLU A 1 193 ? -11.789 -3.258 -4.757 1.00 93.00 193 GLU A N 1
ATOM 1422 C CA . GLU A 1 193 ? -11.952 -4.678 -5.044 1.00 93.00 193 GLU A CA 1
ATOM 1423 C C . GLU A 1 193 ? -12.860 -5.298 -3.977 1.00 93.00 193 GLU A C 1
ATOM 1425 O O . GLU A 1 193 ? -12.933 -4.831 -2.841 1.00 93.00 193 GLU A O 1
ATOM 1430 N N . LYS A 1 194 ? -13.596 -6.337 -4.357 1.00 94.69 194 LYS A N 1
ATOM 1431 C CA . LYS A 1 194 ? -14.422 -7.126 -3.450 1.00 94.69 194 LYS A CA 1
ATOM 1432 C C . LYS A 1 194 ? -13.546 -7.730 -2.346 1.00 94.69 194 LYS A C 1
ATOM 1434 O O . LYS A 1 194 ? -12.531 -8.346 -2.657 1.00 94.69 194 LYS A O 1
ATOM 1439 N N . ILE A 1 195 ? -13.996 -7.638 -1.092 1.00 94.56 195 ILE A N 1
ATOM 1440 C CA . ILE A 1 195 ? -13.384 -8.381 0.021 1.00 94.56 195 ILE A CA 1
ATOM 1441 C C . ILE A 1 195 ? -13.684 -9.876 -0.148 1.00 94.56 195 ILE A C 1
ATOM 1443 O O . ILE A 1 195 ? -14.835 -10.246 -0.422 1.00 94.56 195 ILE A O 1
ATOM 1447 N N . THR A 1 196 ? -12.674 -10.727 0.011 1.00 92.94 196 THR A N 1
ATOM 1448 C CA . THR A 1 196 ? -12.830 -12.187 -0.049 1.00 92.94 196 THR A CA 1
ATOM 1449 C C . THR A 1 196 ? -12.396 -12.883 1.236 1.00 92.94 196 THR A C 1
ATOM 1451 O O . THR A 1 196 ? -11.757 -12.305 2.117 1.00 92.94 196 THR A O 1
ATOM 1454 N N . ALA A 1 197 ? -12.703 -14.178 1.325 1.00 91.38 197 ALA A N 1
ATOM 1455 C CA . ALA A 1 197 ? -12.226 -15.038 2.406 1.00 91.38 197 ALA A CA 1
ATOM 1456 C C . ALA A 1 197 ? -10.690 -15.135 2.519 1.00 91.38 197 ALA A C 1
ATOM 1458 O O . ALA A 1 197 ? -10.186 -15.591 3.546 1.00 91.38 197 ALA A O 1
ATOM 1459 N N . ALA A 1 1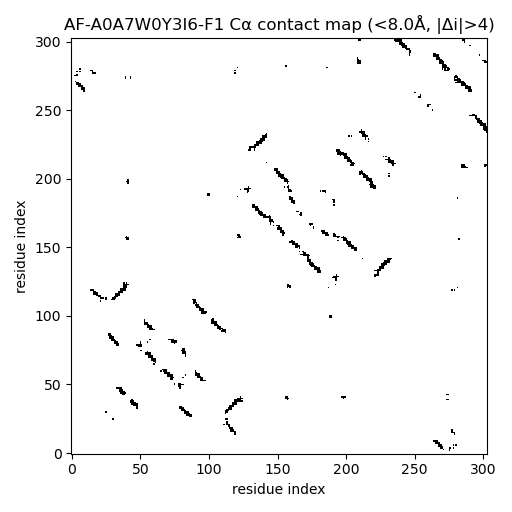98 ? -9.945 -14.742 1.482 1.00 84.12 198 ALA A N 1
ATOM 1460 C CA . ALA A 1 198 ? -8.487 -14.731 1.517 1.00 84.12 198 ALA A CA 1
ATOM 1461 C C . ALA A 1 198 ? -7.927 -13.474 2.207 1.00 84.12 198 ALA A C 1
ATOM 1463 O O . ALA A 1 198 ? -6.796 -13.498 2.687 1.00 84.12 198 ALA A O 1
ATOM 1464 N N . ASP A 1 199 ? -8.697 -12.390 2.267 1.00 87.06 199 ASP A N 1
ATOM 1465 C CA . ASP A 1 199 ? -8.223 -11.111 2.785 1.00 87.06 199 ASP A CA 1
ATOM 1466 C C . ASP A 1 199 ? -8.057 -11.119 4.306 1.00 87.06 199 ASP A C 1
ATOM 1468 O O . ASP A 1 199 ? -8.735 -11.850 5.031 1.00 87.06 199 ASP A O 1
ATOM 1472 N N . ALA A 1 200 ? -7.186 -10.241 4.803 1.00 87.19 200 ALA A N 1
ATOM 1473 C CA . ALA A 1 200 ? -7.177 -9.891 6.219 1.00 87.19 200 ALA A CA 1
ATOM 1474 C C . ALA A 1 200 ? -8.022 -8.633 6.425 1.00 87.19 200 ALA A C 1
ATOM 1476 O O . ALA A 1 200 ? -7.768 -7.600 5.794 1.00 87.19 200 ALA A O 1
ATOM 1477 N N . VAL A 1 201 ? -9.007 -8.711 7.318 1.00 93.50 201 VAL A N 1
ATOM 1478 C CA . VAL A 1 201 ? -9.892 -7.591 7.647 1.00 93.50 201 VAL A CA 1
ATOM 1479 C C . VAL A 1 201 ? -9.569 -7.122 9.054 1.00 93.50 201 VAL A C 1
ATOM 1481 O O . VAL A 1 201 ? -9.706 -7.868 10.017 1.00 93.50 201 VAL A O 1
ATOM 1484 N N . LEU A 1 202 ? -9.140 -5.871 9.178 1.00 95.81 202 LEU A N 1
ATOM 1485 C CA . LEU A 1 202 ? -8.651 -5.317 10.430 1.00 95.81 202 LEU A CA 1
ATOM 1486 C C . LEU A 1 202 ? -9.471 -4.092 10.834 1.00 95.81 202 LEU A C 1
ATOM 1488 O O . LEU A 1 202 ? -9.811 -3.240 10.006 1.00 95.81 202 LEU A O 1
ATOM 1492 N N . VAL A 1 203 ? -9.719 -3.961 12.135 1.00 97.69 203 VAL A N 1
ATOM 1493 C CA . VAL A 1 203 ? -10.080 -2.682 12.753 1.00 97.69 203 VAL A CA 1
ATOM 1494 C C . VAL A 1 203 ? -8.915 -2.247 13.624 1.00 97.69 203 VAL A C 1
ATOM 1496 O O . VAL A 1 203 ? -8.594 -2.876 14.631 1.00 97.69 203 VAL A O 1
ATOM 1499 N N . LEU A 1 204 ? -8.257 -1.175 13.201 1.00 96.69 204 LEU A N 1
ATOM 1500 C CA . LEU A 1 204 ? -7.037 -0.662 13.808 1.00 96.69 204 LEU A CA 1
ATOM 1501 C C . LEU A 1 204 ? -7.378 0.489 14.753 1.00 96.69 204 LEU A C 1
ATOM 1503 O O . LEU A 1 204 ? -8.138 1.381 14.372 1.00 96.69 204 LEU A O 1
ATOM 1507 N N . LYS A 1 205 ? -6.793 0.492 15.951 1.00 96.94 205 LYS A N 1
ATOM 1508 C CA . LYS A 1 205 ? -6.868 1.589 16.922 1.00 96.94 205 LYS A CA 1
ATOM 1509 C C . LYS A 1 205 ? -5.511 2.262 17.047 1.00 96.94 205 LYS A C 1
ATOM 1511 O O . LYS A 1 205 ? -4.518 1.627 17.405 1.00 96.94 205 LYS A O 1
ATOM 1516 N N . TYR A 1 206 ? -5.494 3.565 16.836 1.00 95.75 206 TYR A N 1
ATOM 1517 C CA . TYR A 1 206 ? -4.307 4.398 16.926 1.00 95.75 206 TYR A CA 1
ATOM 1518 C C . TYR A 1 206 ? -4.445 5.435 18.032 1.00 95.75 206 TYR A C 1
ATOM 1520 O O . TYR A 1 206 ? -5.541 5.932 18.270 1.00 95.75 206 TYR A O 1
ATOM 1528 N N . VAL A 1 207 ? -3.326 5.785 18.665 1.00 93.94 207 VAL A N 1
ATOM 1529 C CA . VAL A 1 207 ? -3.178 7.010 19.462 1.00 93.94 207 VAL A CA 1
ATOM 1530 C C . VAL A 1 207 ? -2.033 7.799 18.839 1.00 93.94 207 VAL A C 1
ATOM 1532 O O . VAL A 1 207 ? -0.879 7.364 18.859 1.00 93.94 207 VAL A O 1
ATOM 1535 N N . GLY A 1 208 ? -2.354 8.936 18.222 1.00 90.81 208 GLY A N 1
ATOM 1536 C CA . GLY A 1 208 ? -1.408 9.620 17.341 1.00 90.81 208 GLY A CA 1
ATOM 1537 C C . GLY A 1 208 ? -1.013 8.726 16.160 1.00 90.81 208 GLY A C 1
ATOM 1538 O O . GLY A 1 208 ? -1.871 8.263 15.418 1.00 90.81 208 GLY A O 1
ATOM 1539 N N . ALA A 1 209 ? 0.287 8.478 15.983 1.00 86.44 209 ALA A N 1
ATOM 1540 C CA . ALA A 1 209 ? 0.815 7.620 14.915 1.00 86.44 209 ALA A CA 1
ATOM 1541 C C . ALA A 1 209 ? 1.115 6.174 15.364 1.00 86.44 209 ALA A C 1
ATOM 1543 O O . ALA A 1 209 ? 1.660 5.391 14.585 1.00 86.44 209 ALA A O 1
ATOM 1544 N N . THR A 1 210 ? 0.791 5.823 16.611 1.00 87.81 210 THR A N 1
ATOM 1545 C CA . THR A 1 210 ? 1.130 4.523 17.202 1.00 87.81 210 THR A CA 1
ATOM 1546 C C . THR A 1 210 ? -0.078 3.601 17.190 1.00 87.81 210 THR A C 1
ATOM 1548 O O . THR A 1 210 ? -1.146 3.976 17.685 1.00 87.81 210 THR A O 1
ATOM 1551 N N . LEU A 1 211 ? 0.089 2.389 16.658 1.00 89.62 211 LEU A N 1
ATOM 1552 C CA . LEU A 1 211 ? -0.921 1.338 16.747 1.00 89.62 211 LEU A CA 1
ATOM 1553 C C . LEU A 1 211 ? -0.992 0.845 18.199 1.00 89.62 211 LEU A C 1
ATOM 1555 O O . LEU A 1 211 ? 0.004 0.412 18.768 1.00 89.62 211 LEU A O 1
ATOM 1559 N N . THR A 1 212 ? -2.169 0.943 18.809 1.00 93.62 212 THR A N 1
ATOM 1560 C CA . THR A 1 212 ? -2.396 0.621 20.232 1.00 93.62 212 THR A CA 1
ATOM 1561 C C . THR A 1 212 ? -3.439 -0.470 20.436 1.00 93.62 212 THR A C 1
ATOM 1563 O O . THR A 1 212 ? -3.618 -0.958 21.551 1.00 93.62 212 THR A O 1
ATOM 1566 N N . GLY A 1 213 ? -4.126 -0.882 19.374 1.00 93.94 213 GLY A N 1
ATOM 1567 C CA . GLY A 1 213 ? -4.965 -2.066 19.397 1.00 93.94 213 GLY A CA 1
ATOM 1568 C C . GLY A 1 213 ? -5.387 -2.503 18.006 1.00 93.94 213 GLY A C 1
ATOM 1569 O O . GLY A 1 213 ? -5.424 -1.704 17.067 1.00 93.94 213 GLY A O 1
ATOM 1570 N N . VAL A 1 214 ? -5.727 -3.779 17.892 1.00 95.50 214 VAL A N 1
ATOM 1571 C CA . VAL A 1 214 ? -6.206 -4.395 16.659 1.00 95.50 214 VAL A CA 1
ATOM 1572 C C . VAL A 1 214 ? -7.340 -5.362 16.969 1.00 95.50 214 VAL A C 1
ATOM 1574 O O . VAL A 1 214 ? -7.280 -6.144 17.916 1.00 95.50 214 VAL A O 1
ATOM 1577 N N . LEU A 1 215 ? -8.392 -5.307 16.165 1.00 96.69 215 LEU A N 1
ATOM 1578 C CA . LEU A 1 215 ? -9.308 -6.423 15.983 1.00 96.69 215 LEU A CA 1
ATOM 1579 C C . LEU A 1 215 ? -8.971 -7.053 14.632 1.00 96.69 215 LEU A C 1
ATOM 1581 O O . LEU A 1 215 ? -9.153 -6.417 13.594 1.00 96.69 215 LEU A O 1
ATOM 1585 N N . ASP A 1 216 ? -8.453 -8.276 14.679 1.00 94.12 216 ASP A N 1
ATOM 1586 C CA . ASP A 1 216 ? -8.173 -9.111 13.514 1.00 94.12 216 ASP A CA 1
ATOM 1587 C C . ASP A 1 216 ? -9.377 -10.022 13.254 1.00 94.12 216 ASP A C 1
ATOM 1589 O O . ASP A 1 216 ? -9.821 -10.752 14.148 1.00 94.12 216 ASP A O 1
ATOM 1593 N N . LEU A 1 217 ? -9.950 -9.923 12.057 1.00 92.62 217 LEU A N 1
ATOM 1594 C CA . LEU A 1 217 ? -11.121 -10.678 11.637 1.00 92.62 217 LEU A CA 1
ATOM 1595 C C . LEU A 1 217 ? -10.739 -11.615 10.492 1.00 92.62 217 LEU A C 1
ATOM 1597 O O . LEU A 1 217 ? -9.975 -11.225 9.605 1.00 92.62 217 LEU A O 1
ATOM 1601 N N . PRO A 1 218 ? -11.327 -12.825 10.447 1.00 90.81 218 PRO A N 1
ATOM 1602 C CA . PRO A 1 218 ? -11.199 -13.655 9.263 1.00 90.81 218 PRO A CA 1
ATOM 1603 C C . PRO A 1 218 ? -11.769 -12.912 8.050 1.00 90.81 218 PRO A C 1
ATOM 1605 O O . PRO A 1 218 ? -12.789 -12.221 8.154 1.00 90.81 218 PRO A O 1
ATOM 1608 N N . GLY A 1 219 ? -11.128 -13.089 6.896 1.00 89.38 219 GLY A N 1
ATOM 1609 C CA . GLY A 1 219 ? -11.683 -12.655 5.623 1.00 89.38 219 GLY A CA 1
ATOM 1610 C C . GLY A 1 219 ? -13.063 -13.262 5.377 1.00 89.38 219 GLY A C 1
ATOM 1611 O O . 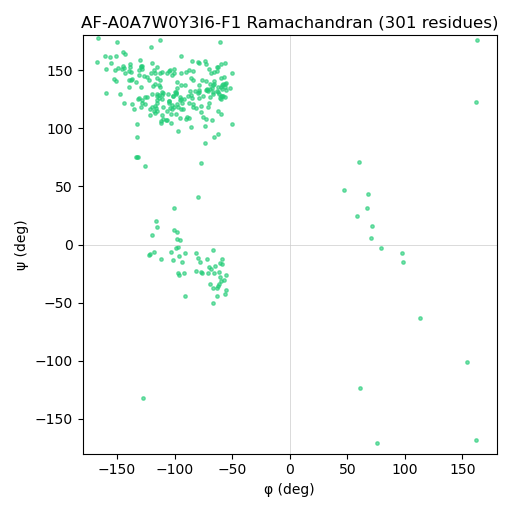GLY A 1 219 ? -13.409 -14.331 5.891 1.00 89.38 219 GLY A O 1
ATOM 1612 N N . PHE A 1 220 ? -13.855 -12.592 4.550 1.00 94.81 220 PHE A N 1
ATOM 1613 C CA . PHE A 1 220 ? -15.181 -13.047 4.153 1.00 94.81 220 PHE A CA 1
ATOM 1614 C C . PHE A 1 220 ? -15.464 -12.634 2.715 1.00 94.81 220 PHE A C 1
ATOM 1616 O O . PHE A 1 220 ? -14.983 -11.605 2.250 1.00 94.81 220 PHE A O 1
ATOM 1623 N N . ASP A 1 221 ? -16.278 -13.415 2.014 1.00 95.19 221 ASP A N 1
ATOM 1624 C CA . ASP A 1 221 ? -16.750 -13.020 0.694 1.00 95.19 221 ASP A CA 1
ATOM 1625 C C . ASP A 1 221 ? -17.849 -11.977 0.838 1.00 95.19 221 ASP A C 1
ATOM 1627 O O . ASP A 1 221 ? -18.935 -12.277 1.326 1.00 95.19 221 ASP A O 1
ATOM 1631 N N . GLN A 1 222 ? -17.583 -10.759 0.376 1.00 96.00 222 GLN A N 1
ATOM 1632 C CA . GLN A 1 222 ? -18.559 -9.675 0.419 1.00 96.00 222 GLN A CA 1
ATOM 1633 C C . GLN A 1 222 ? -19.816 -10.046 -0.385 1.00 96.00 222 GLN A C 1
ATOM 1635 O O . GLN A 1 222 ? -19.733 -10.405 -1.569 1.00 96.00 222 GLN A O 1
ATOM 1640 N N . THR A 1 223 ? -20.988 -9.968 0.241 1.00 94.06 223 THR A N 1
ATOM 1641 C CA . THR A 1 223 ? -22.265 -10.346 -0.400 1.00 94.06 223 THR A CA 1
ATOM 1642 C C . THR A 1 223 ? -23.297 -9.225 -0.419 1.00 94.06 223 THR A C 1
ATOM 1644 O O . THR A 1 223 ? -24.313 -9.349 -1.103 1.00 94.06 223 THR A O 1
ATOM 1647 N N . GLY A 1 224 ? -23.038 -8.118 0.279 1.00 94.75 224 GLY A N 1
ATOM 1648 C CA . GLY A 1 224 ? -23.942 -6.977 0.352 1.00 94.75 224 GLY A CA 1
ATOM 1649 C C . GLY A 1 224 ? -23.701 -6.217 1.644 1.00 94.75 224 GLY A C 1
ATOM 1650 O O . GLY A 1 224 ? -22.750 -5.445 1.734 1.00 94.75 224 GLY A O 1
ATOM 1651 N N . THR A 1 225 ? -24.558 -6.430 2.643 1.00 96.50 225 THR A N 1
ATOM 1652 C CA . THR A 1 225 ? -24.308 -5.939 4.001 1.00 96.50 225 THR A CA 1
ATOM 1653 C C . THR A 1 225 ? -23.553 -6.987 4.794 1.00 96.50 225 THR A C 1
ATOM 1655 O O . THR A 1 225 ? -24.129 -7.996 5.198 1.00 96.50 225 THR A O 1
ATOM 1658 N N . ASP A 1 226 ? -22.280 -6.714 5.045 1.00 97.81 226 ASP A N 1
ATOM 1659 C CA . ASP A 1 226 ? -21.392 -7.617 5.761 1.00 97.81 226 ASP A CA 1
ATOM 1660 C C . ASP A 1 226 ? -21.003 -7.003 7.114 1.00 97.81 226 ASP A C 1
ATOM 1662 O O . ASP A 1 226 ? -20.714 -5.807 7.228 1.00 97.81 226 ASP A O 1
ATOM 1666 N N . THR A 1 227 ? -21.042 -7.818 8.167 1.00 97.19 227 THR A N 1
ATOM 1667 C CA . THR A 1 227 ? -20.825 -7.364 9.546 1.00 97.19 227 THR A CA 1
ATOM 1668 C C . THR A 1 227 ? -19.397 -7.645 9.989 1.00 97.19 227 THR A C 1
ATOM 1670 O O . THR A 1 227 ? -18.933 -8.780 9.915 1.00 97.19 227 THR A O 1
ATOM 1673 N N . VAL A 1 228 ? -18.734 -6.629 10.541 1.00 96.75 228 VAL A N 1
ATOM 1674 C CA . VAL A 1 228 ? -17.429 -6.743 11.201 1.00 96.75 228 VAL A CA 1
ATOM 1675 C C . VAL A 1 228 ? -17.615 -6.537 12.702 1.00 96.75 228 VAL A C 1
ATOM 1677 O O . VAL A 1 228 ? -17.922 -5.439 13.166 1.00 96.75 228 VAL A O 1
ATOM 1680 N N . ALA A 1 229 ? -17.496 -7.613 13.475 1.00 97.81 229 ALA A N 1
ATOM 1681 C CA . ALA A 1 229 ? -17.798 -7.603 14.902 1.00 97.81 229 ALA A CA 1
ATOM 1682 C C . ALA A 1 229 ? -16.750 -8.367 15.705 1.00 97.81 229 ALA A C 1
ATOM 1684 O O . ALA A 1 229 ? -16.262 -9.409 15.278 1.00 97.81 229 ALA A O 1
ATOM 1685 N N . GLY A 1 230 ? -16.432 -7.855 16.889 1.00 97.75 230 GLY A N 1
ATOM 1686 C CA . GLY A 1 230 ? -15.433 -8.448 17.769 1.00 97.75 230 GLY A CA 1
ATOM 1687 C C . GLY A 1 230 ? -14.947 -7.462 18.818 1.00 97.75 230 GLY A C 1
ATOM 1688 O O . GLY A 1 230 ? -15.525 -6.388 18.987 1.00 97.75 230 GLY A O 1
ATOM 1689 N N . THR A 1 231 ? -13.874 -7.824 19.510 1.00 98.25 231 THR A N 1
ATOM 1690 C CA . THR A 1 231 ? -13.249 -6.987 20.536 1.00 98.25 231 THR A CA 1
ATOM 1691 C C . THR A 1 231 ? -11.850 -6.607 20.087 1.00 98.25 231 THR A C 1
ATOM 1693 O O . THR A 1 231 ? -11.074 -7.480 19.703 1.00 98.25 231 THR A O 1
ATOM 1696 N N . ILE A 1 232 ? -11.522 -5.318 20.140 1.00 97.62 232 ILE A N 1
ATOM 1697 C CA . ILE A 1 232 ? -10.150 -4.854 19.930 1.00 97.62 232 ILE A CA 1
ATOM 1698 C C . ILE A 1 232 ? -9.271 -5.436 21.032 1.00 97.62 232 ILE A C 1
ATOM 1700 O O . ILE A 1 232 ? -9.610 -5.371 22.212 1.00 97.62 232 ILE A O 1
ATOM 1704 N N . VAL A 1 233 ? -8.137 -6.001 20.642 1.00 96.00 233 VAL A N 1
ATOM 1705 C CA . VAL A 1 233 ? -7.094 -6.451 21.558 1.00 96.00 233 VAL A CA 1
ATOM 1706 C C . VAL A 1 233 ? -6.028 -5.367 21.613 1.00 96.00 233 VAL A C 1
ATOM 1708 O O . VAL A 1 233 ? -5.594 -4.870 20.575 1.00 96.00 233 VAL A O 1
ATOM 1711 N N . ALA A 1 234 ? -5.620 -4.983 22.821 1.00 92.94 234 ALA A N 1
ATOM 1712 C CA . ALA A 1 234 ? -4.545 -4.020 23.007 1.00 92.94 234 ALA A CA 1
ATOM 1713 C C . ALA A 1 234 ? -3.231 -4.564 22.428 1.00 92.94 234 ALA A C 1
ATOM 1715 O O . ALA A 1 234 ? -2.854 -5.710 22.680 1.00 92.94 234 ALA A O 1
ATOM 1716 N N . THR A 1 235 ? -2.517 -3.715 21.699 1.00 87.44 235 THR A N 1
ATOM 1717 C CA . THR A 1 235 ? -1.189 -4.023 21.169 1.00 87.44 235 THR A CA 1
ATOM 1718 C C . THR A 1 235 ? -0.155 -3.407 22.105 1.00 87.44 235 THR A C 1
ATOM 1720 O O . THR A 1 235 ? -0.080 -2.184 22.237 1.00 87.44 235 THR A O 1
ATOM 1723 N N . ALA A 1 236 ? 0.612 -4.241 22.809 1.00 81.19 236 ALA A N 1
ATOM 1724 C CA . ALA A 1 236 ? 1.660 -3.767 23.707 1.00 81.19 236 ALA A CA 1
ATOM 1725 C C . ALA A 1 236 ? 2.898 -3.383 22.895 1.00 81.19 236 ALA A C 1
ATOM 1727 O O . ALA A 1 236 ? 3.411 -4.211 22.162 1.00 81.19 236 ALA A O 1
ATOM 1728 N N . ALA A 1 237 ? 3.410 -2.161 23.046 1.00 76.81 237 ALA A N 1
ATOM 1729 C CA . ALA A 1 237 ? 4.651 -1.748 22.394 1.00 76.81 237 ALA A CA 1
ATOM 1730 C C . ALA A 1 237 ? 5.875 -2.328 23.133 1.00 76.81 237 ALA A C 1
ATOM 1732 O O . ALA A 1 237 ? 6.583 -1.606 23.840 1.00 76.81 237 ALA A O 1
ATOM 1733 N N . ASP A 1 238 ? 6.071 -3.642 23.034 1.00 76.69 238 ASP A N 1
ATOM 1734 C CA . ASP A 1 238 ? 7.050 -4.414 23.806 1.00 76.69 238 ASP A CA 1
ATOM 1735 C C . ASP A 1 238 ? 8.318 -4.791 23.018 1.00 76.69 238 ASP A C 1
ATOM 1737 O O . ASP A 1 238 ? 9.287 -5.281 23.605 1.00 76.69 238 ASP A O 1
ATOM 1741 N N . GLN A 1 239 ? 8.361 -4.507 21.714 1.00 70.56 239 GLN A N 1
ATOM 1742 C CA . GLN A 1 239 ? 9.536 -4.700 20.867 1.00 70.56 239 GLN A CA 1
ATOM 1743 C C . GLN A 1 239 ? 10.201 -3.358 20.573 1.00 70.56 239 GLN A C 1
ATOM 1745 O O . GLN A 1 239 ? 9.587 -2.465 19.998 1.00 70.56 239 GLN A O 1
ATOM 1750 N N . THR A 1 240 ? 11.477 -3.216 20.929 1.00 79.75 240 THR A N 1
ATOM 1751 C CA . THR A 1 240 ? 12.259 -2.003 20.651 1.00 79.75 240 THR A CA 1
ATOM 1752 C C . THR A 1 240 ? 13.044 -2.137 19.350 1.00 79.75 240 THR A C 1
ATOM 1754 O O . THR A 1 240 ? 13.678 -3.162 19.092 1.00 79.75 240 THR A O 1
ATOM 1757 N N . VAL A 1 241 ? 13.043 -1.072 18.552 1.00 76.81 241 VAL A N 1
ATOM 1758 C CA . VAL A 1 241 ? 13.954 -0.854 17.430 1.00 76.81 241 VAL A CA 1
ATOM 1759 C C . VAL A 1 241 ? 14.829 0.350 17.731 1.00 76.81 241 VAL A C 1
ATOM 1761 O O . VAL A 1 241 ? 14.336 1.439 18.017 1.00 76.81 241 VAL A O 1
ATOM 1764 N N . ASP A 1 242 ? 16.133 0.134 17.602 1.00 83.00 242 ASP A N 1
ATOM 1765 C CA . ASP A 1 242 ? 17.163 1.151 17.726 1.00 83.00 242 ASP A CA 1
ATOM 1766 C C . ASP A 1 242 ? 17.935 1.250 16.416 1.00 83.00 242 ASP A C 1
ATOM 1768 O O . ASP A 1 242 ? 18.572 0.284 15.985 1.00 83.00 242 ASP A O 1
ATOM 1772 N N . VAL A 1 243 ? 17.886 2.419 15.776 1.00 77.75 243 VAL A N 1
ATOM 1773 C CA . VAL A 1 243 ? 18.583 2.658 14.509 1.00 77.75 243 VAL A CA 1
ATOM 1774 C C . VAL A 1 243 ? 19.420 3.930 14.586 1.00 77.75 243 VAL A C 1
ATOM 1776 O O . VAL A 1 243 ? 18.864 5.016 14.761 1.00 77.75 243 VAL A O 1
ATOM 1779 N N . PRO A 1 244 ? 20.755 3.835 14.440 1.00 84.06 244 PRO A N 1
ATOM 1780 C CA . PRO A 1 244 ? 21.599 5.016 14.352 1.00 84.06 244 PRO A CA 1
ATOM 1781 C C . PRO A 1 244 ? 21.305 5.772 13.053 1.00 84.06 244 PRO A C 1
ATOM 1783 O O . PRO A 1 244 ? 21.183 5.173 11.981 1.00 84.06 244 PRO A O 1
ATOM 1786 N N . VAL A 1 245 ? 21.226 7.097 13.138 1.00 84.06 245 VAL A N 1
ATOM 1787 C CA . VAL A 1 245 ? 20.975 7.976 11.989 1.00 84.06 245 VAL A CA 1
ATOM 1788 C C . VAL A 1 245 ? 22.005 9.096 11.926 1.00 84.06 245 VAL A C 1
ATOM 1790 O O . VAL A 1 245 ? 22.571 9.503 12.936 1.00 84.06 245 VAL A O 1
ATOM 1793 N N . VAL A 1 246 ? 22.256 9.608 10.718 1.00 86.06 246 VAL A N 1
ATOM 1794 C CA . VAL A 1 246 ? 23.139 10.767 10.501 1.00 86.06 246 VAL A CA 1
ATOM 1795 C C . VAL A 1 246 ? 22.431 11.776 9.587 1.00 86.06 246 VAL A C 1
ATOM 1797 O O . VAL A 1 246 ? 22.741 11.866 8.394 1.00 86.06 246 VAL A O 1
ATOM 1800 N N . PRO A 1 247 ? 21.452 12.535 10.112 1.00 81.88 247 PRO A N 1
ATOM 1801 C CA . PRO A 1 247 ? 20.593 13.404 9.306 1.00 81.88 247 PRO A CA 1
ATOM 1802 C C . PRO A 1 247 ? 21.377 14.496 8.562 1.00 81.88 247 PRO A C 1
ATOM 1804 O O . PRO A 1 247 ? 21.076 14.826 7.415 1.00 81.88 247 PRO A O 1
ATOM 1807 N N . THR A 1 248 ? 22.454 15.004 9.168 1.00 82.38 248 THR A N 1
ATOM 1808 C CA . THR A 1 248 ? 23.346 16.007 8.562 1.00 82.38 248 THR A CA 1
ATOM 1809 C C . THR A 1 248 ? 24.046 15.500 7.300 1.00 82.38 248 THR A C 1
ATOM 1811 O O . THR A 1 248 ? 24.206 16.253 6.341 1.00 82.38 248 THR A O 1
ATOM 1814 N N . ALA A 1 249 ? 24.415 14.216 7.246 1.00 80.75 249 ALA A N 1
ATOM 1815 C CA . ALA A 1 249 ? 25.016 13.622 6.053 1.00 80.75 249 ALA A CA 1
ATOM 1816 C C . ALA A 1 249 ? 24.017 13.566 4.886 1.00 80.75 249 ALA A C 1
ATOM 1818 O O . ALA A 1 249 ? 24.396 13.817 3.741 1.00 80.75 249 ALA A O 1
ATOM 1819 N N . ILE A 1 250 ? 22.742 13.285 5.175 1.00 74.44 250 ILE A N 1
ATOM 1820 C CA . ILE A 1 250 ? 21.659 13.295 4.182 1.00 74.44 250 ILE A CA 1
ATOM 1821 C C . ILE A 1 250 ? 21.427 14.727 3.685 1.00 74.44 250 ILE A C 1
ATOM 1823 O O . ILE A 1 250 ? 21.473 14.967 2.478 1.00 74.44 250 ILE A O 1
ATOM 1827 N N . ALA A 1 251 ? 21.272 15.689 4.598 1.00 75.38 251 ALA A N 1
ATOM 1828 C CA . ALA A 1 251 ? 21.079 17.097 4.250 1.00 75.38 251 ALA A CA 1
ATOM 1829 C C . ALA A 1 251 ? 22.215 17.644 3.362 1.00 75.38 251 ALA A C 1
ATOM 1831 O O . ALA A 1 251 ? 21.952 18.294 2.350 1.00 75.38 251 ALA A O 1
ATOM 1832 N N . ASN A 1 252 ? 23.473 17.311 3.671 1.00 78.38 252 ASN A N 1
ATOM 1833 C CA . ASN A 1 252 ? 24.629 17.741 2.878 1.00 78.38 252 ASN A CA 1
ATOM 1834 C C . ASN A 1 252 ? 24.615 17.183 1.445 1.00 78.38 252 ASN A C 1
ATOM 1836 O O . ASN A 1 252 ? 24.972 17.899 0.509 1.00 78.38 252 ASN A O 1
ATOM 1840 N N . ARG A 1 253 ? 24.171 15.932 1.247 1.00 73.88 253 ARG A N 1
ATOM 1841 C CA . ARG A 1 253 ? 24.039 15.337 -0.097 1.00 73.88 253 ARG A CA 1
ATOM 1842 C C . ARG A 1 253 ? 23.014 16.089 -0.946 1.00 73.88 253 ARG A C 1
ATOM 1844 O O . ARG A 1 253 ? 23.297 16.409 -2.097 1.00 73.88 253 ARG A O 1
ATOM 1851 N N . PHE A 1 254 ? 21.858 16.426 -0.375 1.00 69.06 254 PHE A N 1
ATOM 1852 C CA . PHE A 1 254 ? 20.809 17.160 -1.092 1.00 69.06 254 PHE A CA 1
ATOM 1853 C C . PHE A 1 254 ? 21.111 18.660 -1.261 1.00 69.06 254 PHE A C 1
ATOM 1855 O O . PHE A 1 254 ? 20.658 19.269 -2.230 1.00 69.06 254 PHE A O 1
ATOM 1862 N N . GLY A 1 255 ? 21.935 19.251 -0.390 1.00 73.50 255 GLY A N 1
ATOM 1863 C CA . GLY A 1 255 ? 22.443 20.620 -0.556 1.00 73.50 255 GLY A CA 1
ATOM 1864 C C . GLY A 1 255 ? 23.477 20.768 -1.685 1.00 73.50 255 GLY A C 1
ATOM 1865 O O . GLY A 1 255 ? 23.628 21.850 -2.264 1.00 73.50 255 GLY A O 1
ATOM 1866 N N . ALA A 1 256 ? 24.170 19.681 -2.040 1.00 70.56 256 ALA A N 1
ATOM 1867 C CA . ALA A 1 256 ? 25.072 19.640 -3.192 1.00 70.56 256 ALA A CA 1
ATOM 1868 C C . ALA A 1 256 ? 24.323 19.512 -4.534 1.00 70.56 256 ALA A C 1
ATOM 1870 O O . ALA A 1 256 ? 24.850 19.937 -5.563 1.00 70.56 256 ALA A O 1
ATOM 1871 N N . GLY A 1 257 ? 23.090 18.986 -4.519 1.00 62.25 257 GLY A N 1
ATOM 1872 C CA . GLY A 1 257 ? 22.200 18.944 -5.679 1.00 62.25 257 GLY A CA 1
ATOM 1873 C C . GLY A 1 257 ? 21.886 20.340 -6.230 1.00 62.25 257 GLY A C 1
ATOM 1874 O O . GLY A 1 257 ? 22.002 21.357 -5.536 1.00 62.25 257 GLY A O 1
ATOM 1875 N N . ARG A 1 258 ? 21.527 20.418 -7.514 1.00 57.66 258 ARG A N 1
ATOM 1876 C CA . ARG A 1 258 ? 21.086 21.661 -8.160 1.00 57.66 258 ARG A CA 1
ATOM 1877 C C . ARG A 1 258 ? 19.722 21.433 -8.820 1.00 57.66 258 ARG A C 1
ATOM 1879 O O . ARG A 1 258 ? 19.646 20.574 -9.695 1.00 57.66 258 ARG A O 1
ATOM 1886 N N . PRO A 1 259 ? 18.676 22.189 -8.428 1.00 64.31 259 PRO A N 1
ATOM 1887 C CA . PRO A 1 259 ? 18.668 23.213 -7.372 1.00 64.31 259 PRO A CA 1
ATOM 1888 C C . PRO A 1 259 ? 18.913 22.623 -5.969 1.00 64.31 259 PRO A C 1
ATOM 1890 O O . PRO A 1 259 ? 18.572 21.474 -5.705 1.00 64.31 259 PRO A O 1
ATOM 1893 N N . ALA A 1 260 ? 19.550 23.400 -5.086 1.00 72.38 260 ALA A N 1
ATOM 1894 C CA . ALA A 1 260 ? 19.854 22.957 -3.725 1.00 72.38 260 ALA A CA 1
ATOM 1895 C C . ALA A 1 260 ? 18.574 22.899 -2.885 1.00 72.38 260 ALA A C 1
ATOM 1897 O O . ALA A 1 260 ? 17.789 23.848 -2.882 1.00 72.38 260 ALA A O 1
ATOM 1898 N N . VAL A 1 261 ? 18.385 21.803 -2.152 1.00 73.19 261 VAL A N 1
ATOM 1899 C CA . VAL A 1 261 ? 17.236 21.642 -1.254 1.00 73.19 261 VAL A CA 1
ATOM 1900 C C . VAL A 1 261 ? 17.551 22.307 0.088 1.00 73.19 261 VAL A C 1
ATOM 1902 O O . VAL A 1 261 ? 18.515 21.936 0.754 1.00 73.19 261 VAL A O 1
ATOM 1905 N N . ALA A 1 262 ? 16.736 23.282 0.494 1.00 76.31 262 ALA A N 1
ATOM 1906 C CA . ALA A 1 262 ? 16.788 23.902 1.820 1.00 76.31 262 ALA A CA 1
ATOM 1907 C C . ALA A 1 262 ? 15.604 23.425 2.679 1.00 76.31 262 ALA A C 1
ATOM 1909 O O . ALA A 1 262 ? 14.523 23.180 2.151 1.00 76.31 262 ALA A O 1
ATOM 1910 N N . GLY A 1 263 ? 15.801 23.305 3.999 1.00 74.38 263 GLY A N 1
ATOM 1911 C CA . GLY A 1 263 ? 14.726 22.944 4.935 1.00 74.38 263 GLY A CA 1
ATOM 1912 C C . GLY A 1 263 ? 14.218 21.506 4.786 1.00 74.38 263 GLY A C 1
ATOM 1913 O O . GLY A 1 263 ? 13.012 21.281 4.795 1.00 74.38 263 GLY A O 1
ATOM 1914 N N . LEU A 1 264 ? 15.126 20.538 4.622 1.00 75.62 264 LEU A N 1
ATOM 1915 C CA . LEU A 1 264 ? 14.767 19.127 4.464 1.00 75.62 264 LEU A CA 1
ATOM 1916 C C . LEU A 1 264 ? 13.995 18.613 5.693 1.00 75.62 264 LEU A C 1
ATOM 1918 O O . LEU A 1 264 ? 14.567 18.479 6.774 1.00 75.62 264 LEU A O 1
ATOM 1922 N N . ALA A 1 265 ? 12.714 18.290 5.509 1.00 79.50 265 ALA A N 1
ATOM 1923 C CA . ALA A 1 265 ? 11.923 17.554 6.488 1.00 79.50 265 ALA A CA 1
ATOM 1924 C C . ALA A 1 265 ? 12.142 16.048 6.290 1.00 79.50 265 ALA A C 1
ATOM 1926 O O . ALA A 1 265 ? 11.982 15.532 5.182 1.00 79.50 265 ALA A O 1
ATOM 1927 N N . MET A 1 266 ? 12.522 15.350 7.358 1.00 79.38 266 MET A N 1
ATOM 1928 C CA . MET A 1 266 ? 12.760 13.907 7.358 1.00 79.38 266 MET A CA 1
ATOM 1929 C C . MET A 1 266 ? 11.795 13.242 8.332 1.00 79.38 266 MET A C 1
ATOM 1931 O O . MET A 1 266 ? 11.609 13.726 9.445 1.00 79.38 266 MET A O 1
ATOM 1935 N N . ASN A 1 267 ? 11.215 12.119 7.921 1.00 83.56 267 ASN A N 1
ATOM 1936 C CA . ASN A 1 267 ? 10.327 11.308 8.745 1.00 83.56 267 ASN A CA 1
ATOM 1937 C C . ASN A 1 267 ? 10.778 9.847 8.696 1.00 83.56 267 ASN A C 1
ATOM 1939 O O . ASN A 1 267 ? 11.458 9.417 7.758 1.00 83.56 267 ASN A O 1
ATOM 1943 N N . TRP A 1 268 ? 10.376 9.080 9.699 1.00 83.00 268 TRP A N 1
ATOM 1944 C CA . TRP A 1 268 ? 10.567 7.639 9.748 1.00 83.00 268 TRP A CA 1
ATOM 1945 C C . TRP A 1 268 ? 9.238 6.955 10.068 1.00 83.00 268 TRP A C 1
ATOM 1947 O O . TRP A 1 268 ? 8.358 7.540 10.700 1.00 83.00 268 TRP A O 1
ATOM 1957 N N . GLY A 1 269 ? 9.097 5.710 9.624 1.00 83.56 269 GLY A N 1
ATOM 1958 C CA . GLY A 1 269 ? 7.935 4.889 9.928 1.00 83.56 269 GLY A CA 1
ATOM 1959 C C . GLY A 1 269 ? 8.284 3.409 9.937 1.00 83.56 269 GLY A C 1
ATOM 1960 O O . GLY A 1 269 ? 9.177 2.953 9.218 1.00 83.56 269 GLY A O 1
ATOM 1961 N N . MET A 1 270 ? 7.559 2.663 10.759 1.00 79.56 270 MET A N 1
ATOM 1962 C CA . MET A 1 270 ? 7.553 1.208 10.793 1.00 79.56 270 MET A CA 1
ATOM 1963 C C . MET A 1 270 ? 6.185 0.730 10.341 1.00 79.56 270 MET A C 1
ATOM 1965 O O . MET A 1 270 ? 5.163 1.192 10.840 1.00 79.56 270 MET A O 1
ATOM 1969 N N . THR A 1 271 ? 6.167 -0.185 9.381 1.00 82.50 271 THR A N 1
ATOM 1970 C CA . THR A 1 271 ? 4.932 -0.682 8.774 1.00 82.50 271 THR A CA 1
ATOM 1971 C C . THR A 1 271 ? 4.941 -2.200 8.783 1.00 82.50 271 THR A C 1
ATOM 1973 O O . THR A 1 271 ? 5.949 -2.818 8.431 1.00 82.50 271 THR A O 1
ATOM 1976 N N . ALA A 1 272 ? 3.818 -2.806 9.159 1.00 77.81 272 ALA A N 1
ATOM 1977 C CA . ALA A 1 272 ? 3.594 -4.230 8.963 1.00 77.81 272 ALA A CA 1
ATOM 1978 C C . ALA A 1 272 ? 3.324 -4.488 7.474 1.00 77.81 272 ALA A C 1
ATOM 1980 O O . ALA A 1 272 ? 2.184 -4.458 7.021 1.00 77.81 272 ALA A O 1
ATOM 1981 N N . ALA A 1 273 ? 4.395 -4.685 6.703 1.00 71.75 273 ALA A N 1
ATOM 1982 C CA . ALA A 1 273 ? 4.317 -4.869 5.259 1.00 71.75 273 ALA A CA 1
ATOM 1983 C C . ALA A 1 273 ? 4.541 -6.344 4.865 1.00 71.75 273 ALA A C 1
ATOM 1985 O O . ALA A 1 273 ? 5.616 -6.890 5.139 1.00 71.75 273 ALA A O 1
ATOM 1986 N N . PRO A 1 274 ? 3.596 -6.984 4.149 1.00 58.03 274 PRO A N 1
ATOM 1987 C CA . PRO A 1 274 ? 3.774 -8.348 3.640 1.00 58.03 274 PRO A CA 1
ATOM 1988 C C . PRO A 1 274 ? 4.902 -8.464 2.594 1.00 58.03 274 PRO A C 1
ATOM 1990 O O . PRO A 1 274 ? 5.444 -9.545 2.375 1.00 58.03 274 PRO A O 1
ATOM 1993 N N . GLY A 1 275 ? 5.315 -7.344 1.987 1.00 57.78 275 GLY A N 1
ATOM 1994 C CA . GLY A 1 275 ? 6.393 -7.257 0.995 1.00 57.78 275 GLY A CA 1
ATOM 1995 C C . GLY A 1 275 ? 7.741 -6.761 1.531 1.00 57.78 275 GLY A C 1
ATOM 1996 O O . GLY A 1 275 ? 8.465 -6.100 0.788 1.00 57.78 275 GLY A O 1
ATOM 1997 N N . SER A 1 276 ? 8.103 -7.029 2.792 1.00 53.97 276 SER A N 1
ATOM 1998 C CA . SER A 1 276 ? 9.325 -6.463 3.403 1.00 53.97 276 SER A CA 1
ATOM 1999 C C . SER A 1 276 ? 10.622 -6.776 2.638 1.00 53.97 276 SER A C 1
ATOM 2001 O O . SER A 1 276 ? 11.540 -5.958 2.617 1.00 53.97 276 SER A O 1
ATOM 2003 N N . LYS A 1 277 ? 10.689 -7.925 1.950 1.00 57.19 277 LYS A N 1
ATOM 2004 C CA . LYS A 1 277 ? 11.835 -8.328 1.111 1.00 57.19 277 LYS A CA 1
ATOM 2005 C C . LYS A 1 277 ? 12.045 -7.440 -0.117 1.00 57.19 277 LYS A C 1
ATOM 2007 O O . LYS A 1 277 ? 13.156 -7.375 -0.625 1.00 57.19 277 LYS A O 1
ATOM 2012 N N . VAL A 1 278 ? 10.989 -6.776 -0.576 1.00 57.19 278 VAL A N 1
ATOM 2013 C CA . VAL A 1 278 ? 10.969 -5.964 -1.801 1.00 57.19 278 VAL A CA 1
ATOM 2014 C C . VAL A 1 278 ? 10.711 -4.487 -1.494 1.00 57.19 278 VAL A C 1
ATOM 2016 O O . VAL A 1 278 ? 10.280 -3.715 -2.339 1.00 57.19 278 VAL A O 1
ATOM 2019 N N . ALA A 1 279 ? 10.969 -4.097 -0.248 1.00 60.66 279 ALA A N 1
ATOM 2020 C CA . ALA A 1 279 ? 10.865 -2.734 0.237 1.00 60.66 279 ALA A CA 1
ATOM 2021 C C . ALA A 1 279 ? 9.483 -2.058 0.090 1.00 60.66 279 ALA A C 1
ATOM 2023 O O . ALA A 1 279 ? 9.379 -0.834 0.101 1.00 60.66 279 ALA A O 1
ATOM 2024 N N . SER A 1 280 ? 8.404 -2.845 0.017 1.00 67.56 280 SER A N 1
ATOM 2025 C CA . SER A 1 280 ? 7.043 -2.301 0.053 1.00 67.56 280 SER A CA 1
ATOM 2026 C C . SER A 1 280 ? 6.745 -1.676 1.420 1.00 67.56 280 SER A C 1
ATOM 2028 O O . SER A 1 280 ? 6.959 -2.307 2.455 1.00 67.56 280 SER A O 1
ATOM 2030 N N . THR A 1 281 ? 6.215 -0.452 1.422 1.00 69.62 281 THR A N 1
ATOM 2031 C CA . THR A 1 281 ? 5.717 0.249 2.619 1.00 69.62 281 THR A CA 1
ATOM 2032 C C . THR A 1 281 ? 4.196 0.182 2.748 1.00 69.62 281 THR A C 1
ATOM 2034 O O . THR A 1 281 ? 3.614 0.948 3.508 1.00 69.62 281 THR A O 1
ATOM 2037 N N . LEU A 1 282 ? 3.525 -0.670 1.969 1.00 73.06 282 LEU A N 1
ATOM 2038 C CA . LEU A 1 282 ? 2.074 -0.811 2.035 1.00 73.06 282 LEU A CA 1
ATOM 2039 C C . LEU A 1 282 ? 1.701 -1.732 3.199 1.00 73.06 282 LEU A C 1
ATOM 2041 O O . LEU A 1 282 ? 2.078 -2.905 3.212 1.00 73.06 282 LEU A O 1
ATOM 2045 N N . GLY A 1 283 ? 0.968 -1.194 4.171 1.00 79.50 283 GLY A N 1
ATOM 2046 C CA . GLY A 1 283 ? 0.530 -1.930 5.353 1.00 79.50 283 GLY A CA 1
ATOM 2047 C C . GLY A 1 283 ? 0.086 -1.012 6.496 1.00 79.50 283 GLY A C 1
ATOM 2048 O O . GLY A 1 283 ? 0.229 0.210 6.388 1.00 79.50 283 GLY A O 1
ATOM 2049 N N . PRO A 1 284 ? -0.416 -1.579 7.607 1.00 82.25 284 PRO A N 1
ATOM 2050 C CA . PRO A 1 284 ? -0.650 -0.834 8.837 1.00 82.25 284 PRO A CA 1
ATOM 2051 C C . PRO A 1 284 ? 0.649 -0.218 9.361 1.00 82.25 284 PRO A C 1
ATOM 2053 O O . PRO A 1 284 ? 1.642 -0.916 9.590 1.00 82.25 284 PRO A O 1
ATOM 2056 N N . THR A 1 285 ? 0.648 1.097 9.569 1.00 86.44 285 THR A N 1
ATOM 2057 C CA . THR A 1 285 ? 1.726 1.763 10.303 1.00 86.44 285 THR A CA 1
ATOM 2058 C C . THR A 1 285 ? 1.677 1.291 11.752 1.00 86.44 285 THR A C 1
ATOM 2060 O O . THR A 1 285 ? 0.611 1.295 12.359 1.00 86.44 285 THR A O 1
ATOM 2063 N N . LEU A 1 286 ? 2.808 0.854 12.293 1.00 83.94 286 LEU A N 1
ATOM 2064 C CA . LEU A 1 286 ? 2.942 0.407 13.680 1.00 83.94 286 LEU A CA 1
ATOM 2065 C C . LEU A 1 286 ? 3.349 1.577 14.575 1.00 83.94 286 LEU A C 1
ATOM 2067 O O . LEU A 1 286 ? 2.801 1.780 15.654 1.00 83.94 286 LEU A O 1
ATOM 2071 N N . THR A 1 287 ? 4.309 2.363 14.091 1.00 82.88 287 THR A N 1
ATOM 2072 C CA . THR A 1 287 ? 4.832 3.556 14.753 1.00 82.88 287 THR A CA 1
ATOM 2073 C C . THR A 1 287 ? 5.526 4.443 13.720 1.00 82.88 287 THR A C 1
ATOM 2075 O O . THR A 1 287 ? 6.020 3.949 12.701 1.00 82.88 287 THR A O 1
ATOM 2078 N N . ALA A 1 288 ? 5.534 5.754 13.937 1.00 85.56 288 ALA A N 1
ATOM 2079 C CA . ALA A 1 288 ? 6.181 6.717 13.053 1.00 85.56 288 ALA A CA 1
ATOM 2080 C C . ALA A 1 288 ? 6.540 8.003 13.802 1.00 85.56 288 ALA A C 1
ATOM 2082 O O . ALA A 1 288 ? 5.972 8.308 14.853 1.00 85.56 288 ALA A O 1
ATOM 2083 N N . GLY A 1 289 ? 7.457 8.785 13.233 1.00 85.69 289 GLY A N 1
ATOM 2084 C CA . GLY A 1 289 ? 7.882 10.053 13.815 1.00 85.69 289 GLY A CA 1
ATOM 2085 C C . GLY A 1 289 ? 8.691 10.929 12.863 1.00 85.69 289 GLY A C 1
ATOM 2086 O O . GLY A 1 289 ? 8.992 10.564 11.726 1.00 85.69 289 GLY A O 1
ATOM 2087 N N . THR A 1 290 ? 9.047 12.113 13.348 1.00 86.75 290 THR A N 1
ATOM 2088 C CA . THR A 1 290 ? 9.921 13.064 12.649 1.00 86.75 290 THR A CA 1
ATOM 2089 C C . THR A 1 290 ? 11.380 12.818 13.020 1.00 86.75 290 THR A C 1
ATOM 2091 O O . THR A 1 290 ? 11.660 12.445 14.157 1.00 86.75 290 THR A O 1
ATOM 2094 N N . VAL A 1 291 ? 12.304 13.083 12.095 1.00 84.94 291 VAL A N 1
ATOM 2095 C CA . VAL A 1 291 ? 13.752 13.098 12.351 1.00 84.94 291 VAL A CA 1
ATOM 2096 C C . VAL A 1 291 ? 14.236 14.545 12.346 1.00 84.94 291 VAL A C 1
ATOM 2098 O O . VAL A 1 291 ? 14.199 15.224 11.313 1.00 84.94 291 VAL A O 1
ATOM 2101 N N . ALA A 1 292 ? 14.698 15.027 13.493 1.00 85.69 292 ALA A N 1
ATOM 2102 C CA . ALA A 1 292 ? 15.318 16.335 13.624 1.00 85.69 292 ALA A CA 1
ATOM 2103 C C . ALA A 1 292 ? 16.784 16.305 13.161 1.00 85.69 292 ALA A C 1
ATOM 2105 O O . ALA A 1 292 ? 17.459 15.279 13.178 1.00 85.69 292 ALA A O 1
ATOM 2106 N N . ALA A 1 293 ? 17.323 17.467 12.778 1.00 80.94 293 ALA A N 1
ATOM 2107 C CA . ALA A 1 293 ? 18.701 17.575 12.286 1.00 80.94 293 ALA A CA 1
ATOM 2108 C C . ALA A 1 293 ? 19.768 17.164 13.322 1.00 80.94 293 ALA A C 1
ATOM 2110 O O . ALA A 1 293 ? 20.886 16.820 12.940 1.00 80.94 293 ALA A O 1
ATOM 2111 N N . ALA A 1 294 ? 19.426 17.231 14.611 1.00 84.75 294 ALA A N 1
ATOM 2112 C CA . ALA A 1 294 ? 20.304 16.880 15.722 1.00 84.75 294 ALA A CA 1
ATOM 2113 C C . ALA A 1 294 ? 20.200 15.405 16.145 1.00 84.75 294 ALA A C 1
ATOM 2115 O O . ALA A 1 294 ? 20.994 14.972 16.979 1.00 84.75 294 ALA A O 1
ATOM 2116 N N . ASP A 1 295 ? 19.250 14.643 15.596 1.00 87.06 295 ASP A N 1
ATOM 2117 C CA . ASP A 1 295 ? 19.051 13.252 15.994 1.00 87.06 295 ASP A CA 1
ATOM 2118 C C . ASP A 1 295 ? 20.247 12.401 15.565 1.00 87.06 295 ASP A C 1
ATOM 2120 O O . ASP A 1 295 ? 20.727 12.484 14.434 1.00 87.06 295 ASP A O 1
ATOM 2124 N N . THR A 1 296 ? 20.727 11.556 16.471 1.00 86.38 296 THR A N 1
ATOM 2125 C CA . THR A 1 296 ? 21.798 10.580 16.206 1.00 86.38 296 THR A CA 1
ATOM 2126 C C . THR A 1 296 ? 21.292 9.142 16.251 1.00 86.38 296 THR A C 1
ATOM 2128 O O . THR A 1 296 ? 21.980 8.218 15.815 1.00 86.38 296 THR A O 1
ATOM 2131 N N . GLN A 1 297 ? 20.074 8.945 16.752 1.00 87.19 297 GLN A N 1
ATOM 2132 C CA . GLN A 1 297 ? 19.433 7.652 16.908 1.00 87.19 297 GLN A CA 1
ATOM 2133 C C . GLN A 1 297 ? 17.916 7.818 16.841 1.00 87.19 297 GLN A C 1
ATOM 2135 O O . GLN A 1 297 ? 17.365 8.787 17.359 1.00 87.19 297 GLN A O 1
ATOM 2140 N N . ILE A 1 298 ? 17.256 6.846 16.222 1.00 84.25 298 ILE A N 1
ATOM 2141 C CA . ILE A 1 298 ? 15.820 6.625 16.345 1.00 84.25 298 ILE A CA 1
ATOM 2142 C C . ILE A 1 298 ? 15.644 5.445 17.296 1.00 84.25 298 ILE A C 1
ATOM 2144 O O . ILE A 1 298 ? 16.132 4.351 17.010 1.00 84.25 298 ILE A O 1
ATOM 2148 N N . THR A 1 299 ? 14.946 5.679 18.403 1.00 84.44 299 THR A N 1
ATOM 2149 C CA . THR A 1 299 ? 14.497 4.635 19.326 1.00 84.44 299 THR A CA 1
ATOM 2150 C C . THR A 1 299 ? 12.980 4.620 19.302 1.00 84.44 299 THR A C 1
ATOM 2152 O O . THR A 1 299 ? 12.337 5.636 19.572 1.00 84.44 299 THR A O 1
ATOM 2155 N N . ALA A 1 300 ? 12.411 3.472 18.960 1.00 82.56 300 ALA A N 1
ATOM 2156 C CA . ALA A 1 300 ? 10.975 3.291 18.847 1.00 82.56 300 ALA A CA 1
ATOM 2157 C C . ALA A 1 300 ? 10.565 1.940 19.415 1.00 82.56 300 ALA A C 1
ATOM 2159 O O . ALA A 1 300 ? 11.320 0.975 19.324 1.00 82.56 300 ALA A O 1
ATOM 2160 N N . THR A 1 301 ? 9.357 1.860 19.962 1.00 80.12 301 THR A N 1
ATOM 2161 C CA . THR A 1 301 ? 8.740 0.588 20.326 1.00 80.12 301 THR A CA 1
ATOM 2162 C C . THR A 1 301 ? 7.552 0.282 19.423 1.00 80.12 301 THR A C 1
ATOM 2164 O O . THR A 1 301 ? 6.882 1.189 18.920 1.00 80.12 301 THR A O 1
ATOM 2167 N N . PHE A 1 302 ? 7.316 -1.003 19.189 1.00 74.75 302 PHE A N 1
ATOM 2168 C CA . PHE A 1 302 ? 6.200 -1.534 18.415 1.00 74.75 302 PHE A CA 1
ATOM 2169 C C . PHE A 1 302 ? 5.736 -2.868 19.016 1.00 74.75 302 PHE A C 1
ATOM 2171 O O . PHE A 1 302 ? 6.434 -3.441 19.854 1.00 74.75 302 PHE A O 1
ATOM 2178 N N . GLY A 1 303 ? 4.554 -3.328 18.615 1.00 60.12 303 GLY A N 1
ATOM 2179 C CA . GLY A 1 303 ? 3.932 -4.580 19.046 1.00 60.12 303 GLY A CA 1
ATOM 2180 C C . GLY A 1 303 ? 3.014 -5.141 17.986 1.00 60.12 303 GLY A C 1
ATOM 2181 O O . GLY A 1 303 ? 2.601 -4.345 17.110 1.00 60.12 303 GLY A O 1
#

Sequence (303 aa):
MSRYLMVLSLGGCAQLAGIDDTTGPASPDSVTLSIDRFSIGATAVEAPLDLTGLTATYLELDPEDPTGFRRTPAELADPMTWAATIPEGTPSVLFTMPDLPTPTTRLYALGQRTLRVLQIVAEHPAPTPPPDGATIAAAVTLDAAFTGAENFVFYTAGAWSQRPFIAPIVGDATLTQTFPYAEATSLVGRPLEKITAADAVLVLKYVGATLTGVLDLPGFDQTGTDTVAGTIVATAADQTVDVPVVPTAIANRFGAGRPAVAGLAMNWGMTAAPGSKVASTLGPTLTAGTVAAADTQITATFG

pLDDT: mean 83.36, std 17.19, range [23.61, 98.56]

Solvent-accessible surface area (backbone atoms only — not comparable to full-atom values): 16927 Å² total; per-residue (Å²): 137,89,76,86,52,80,50,78,57,58,98,64,94,72,83,58,61,52,77,85,55,74,82,72,94,64,55,75,39,40,33,38,43,33,38,34,32,38,35,39,28,65,56,79,47,76,45,74,34,76,47,75,96,53,54,43,29,35,39,34,80,21,92,91,40,86,90,48,64,40,76,45,69,40,44,72,77,46,61,43,30,37,29,38,84,44,74,68,87,42,50,28,39,40,34,49,40,90,45,62,84,56,66,42,78,45,77,49,77,80,67,48,42,48,43,44,41,37,44,73,43,77,34,42,88,82,72,47,71,52,54,86,86,21,26,41,35,36,49,31,35,47,75,56,54,38,78,76,66,60,51,44,31,42,37,30,45,16,41,38,32,35,34,76,54,82,76,62,59,72,65,37,46,50,47,74,50,73,46,55,52,84,74,43,43,46,76,66,59,45,79,67,37,37,49,33,57,65,21,46,36,34,42,40,31,25,50,81,59,31,49,44,23,40,26,83,42,81,32,47,68,65,80,31,82,41,75,50,68,52,58,34,42,73,36,59,63,78,45,76,47,78,44,81,45,61,44,56,64,55,51,53,58,43,45,70,38,85,82,57,59,76,86,84,77,43,38,42,42,36,41,62,26,94,40,38,94,57,67,44,76,66,51,59,58,35,28,56,50,77,54,54,74,82,44,54,58,48,77,48,54,33,98

Foldseek 3Di:
DDDFFWDWDFPDDDQQKDFPDQDDPDDLFKFKEFEWEFEWFLDTDIDQDFCPPKWKWWWDQDPVDNVGTDTHTWDPPDRGMTMDGHNDWQTWMWIWDPAPPHIDIDIGDPRGRYGYIYGYDQAADPFDAFPPQAKEWEKEFEPAFFQPQKWKKKAKGHLQWIDTADGDDGRDRIDTDMDGPCRIDHPRNDHGTWWDQSMWIKIFMDRVQATFWIDIDGTHGGDGYHYDYDYIDTWDLPDKDKDFDQLVVVQVVQCVDVVRDDPRWIKIWTFPDPPSVSPDRRHRTRGMDTDDNPGGMDMGTGD